Protein AF-A0A6F9DMV5-F1 (afdb_monomer)

Foldseek 3Di:
DDPPDAPQKWKKFWDCVVPVPCPVVLVLVQVVVVVVCVQLVNPDRWDWDQDPPPNRMIMTGWDADDADWDFAEWEFEPVQLNVVLQADFAKLQGTAEDAPPFAFFTKYWYKYDDPPPGGRHHRDDDDDIHTFAIWTARGGSCVRPPVPPPTDGGTGGRTGSIDHHDCVVPVVVTMDTDD

Mean predicted aligned error: 5.1 Å

Organism: NCBI:txid59560

Structure (mmCIF, N/CA/C/O backbone):
data_AF-A0A6F9DMV5-F1
#
_entry.id   AF-A0A6F9DMV5-F1
#
loop_
_atom_site.group_PDB
_atom_site.id
_atom_site.type_symbol
_atom_site.label_atom_id
_atom_site.label_alt_id
_atom_site.label_comp_id
_atom_site.label_asym_id
_atom_site.label_entity_id
_atom_site.label_seq_id
_atom_site.pdbx_PDB_ins_code
_atom_site.Cartn_x
_atom_site.Cartn_y
_atom_site.Cartn_z
_atom_site.occupancy
_atom_site.B_iso_or_equiv
_atom_site.auth_seq_id
_atom_site.auth_comp_id
_atom_site.auth_asym_id
_atom_site.auth_atom_id
_atom_site.pdbx_PDB_model_num
ATOM 1 N N . MET A 1 1 ? -11.391 -17.710 -2.213 1.00 46.12 1 MET A N 1
ATOM 2 C CA . MET A 1 1 ? -10.067 -17.440 -2.813 1.00 46.12 1 MET A CA 1
ATOM 3 C C . MET A 1 1 ? -9.053 -17.330 -1.692 1.00 46.12 1 MET A C 1
ATOM 5 O O . MET A 1 1 ? -9.283 -16.582 -0.753 1.00 46.12 1 MET A O 1
ATOM 9 N N . SER A 1 2 ? -7.994 -18.130 -1.750 1.00 51.59 2 SER A N 1
ATOM 10 C CA . SER A 1 2 ? -6.915 -18.128 -0.762 1.00 51.59 2 SER A CA 1
ATOM 11 C C . SER A 1 2 ? -6.009 -16.916 -1.009 1.00 51.59 2 SER A C 1
ATOM 13 O O . SER A 1 2 ? -5.329 -16.858 -2.025 1.00 51.59 2 SER A O 1
ATOM 15 N N . ILE A 1 3 ? -6.012 -15.944 -0.094 1.00 60.47 3 ILE A N 1
ATOM 16 C CA . ILE A 1 3 ? -5.130 -14.757 -0.112 1.00 60.47 3 ILE A CA 1
ATOM 17 C C . ILE A 1 3 ? -3.726 -15.124 0.439 1.00 60.47 3 ILE A C 1
ATOM 19 O O . ILE A 1 3 ? -2.890 -14.259 0.663 1.00 60.47 3 ILE A O 1
ATOM 23 N N . LEU A 1 4 ? -3.449 -16.414 0.689 1.00 67.75 4 LEU A N 1
ATOM 24 C CA . LEU A 1 4 ? -2.280 -16.859 1.461 1.00 67.75 4 LEU A CA 1
ATOM 25 C C . LEU A 1 4 ? -0.936 -16.542 0.798 1.00 67.75 4 LEU A C 1
ATOM 27 O O . LEU A 1 4 ? 0.062 -16.413 1.506 1.00 67.75 4 LEU A O 1
ATOM 31 N N . LEU A 1 5 ? -0.900 -16.404 -0.528 1.00 80.94 5 LEU A N 1
ATOM 32 C CA . LEU A 1 5 ? 0.310 -16.038 -1.251 1.00 80.94 5 LEU A CA 1
ATOM 33 C C . LEU A 1 5 ? -0.019 -15.026 -2.355 1.00 80.94 5 LEU A C 1
ATOM 35 O O . LEU A 1 5 ? -0.883 -15.310 -3.190 1.00 80.94 5 LEU A O 1
ATOM 39 N N . PRO A 1 6 ? 0.645 -13.861 -2.394 1.00 84.75 6 PRO A N 1
ATOM 40 C CA . PRO A 1 6 ? 0.553 -12.991 -3.553 1.00 84.75 6 PRO A CA 1
ATOM 41 C C . PRO A 1 6 ? 1.313 -13.568 -4.750 1.00 84.75 6 PRO A C 1
ATOM 43 O O . PRO A 1 6 ? 2.108 -14.502 -4.592 1.00 84.75 6 PRO A O 1
ATOM 46 N N . PRO A 1 7 ? 1.127 -12.983 -5.945 1.00 85.81 7 PRO A N 1
ATOM 47 C CA . PRO A 1 7 ? 2.078 -13.163 -7.029 1.00 85.81 7 PRO A CA 1
ATOM 48 C C . PRO A 1 7 ? 3.491 -12.853 -6.525 1.00 85.81 7 PRO A C 1
ATOM 50 O O . PRO A 1 7 ? 3.721 -11.810 -5.919 1.00 85.81 7 PRO A O 1
ATOM 53 N N . LEU A 1 8 ? 4.436 -13.761 -6.772 1.00 89.56 8 LEU A N 1
ATOM 54 C CA . LEU A 1 8 ? 5.842 -13.584 -6.384 1.00 89.56 8 LEU A CA 1
ATOM 55 C C . LEU A 1 8 ? 6.616 -12.691 -7.358 1.00 89.56 8 LEU A C 1
ATOM 57 O O . LEU A 1 8 ? 7.835 -12.571 -7.258 1.00 89.56 8 LEU A O 1
ATOM 61 N N . PHE A 1 9 ? 5.915 -12.107 -8.323 1.00 91.00 9 PHE A N 1
ATOM 62 C CA . PHE A 1 9 ? 6.481 -11.313 -9.388 1.00 91.00 9 PHE A CA 1
ATOM 63 C C . PHE A 1 9 ? 5.560 -10.135 -9.689 1.00 91.00 9 PHE A C 1
ATOM 65 O O . PHE A 1 9 ? 4.348 -10.306 -9.824 1.00 91.00 9 PHE A O 1
ATOM 72 N N . THR A 1 10 ? 6.156 -8.959 -9.839 1.00 91.56 10 THR A N 1
ATOM 73 C CA . THR A 1 10 ? 5.519 -7.777 -10.410 1.00 91.56 10 THR A CA 1
ATOM 74 C C . THR A 1 10 ? 5.850 -7.731 -11.896 1.00 91.56 10 THR A C 1
ATOM 76 O O . THR A 1 10 ? 7.022 -7.690 -12.276 1.00 91.56 10 THR A O 1
ATOM 79 N N . THR A 1 11 ? 4.820 -7.744 -12.736 1.00 92.38 11 THR A N 1
ATOM 80 C CA . THR A 1 11 ? 4.933 -7.673 -14.195 1.00 92.38 11 THR A CA 1
ATOM 81 C C . THR A 1 11 ? 4.700 -6.256 -14.704 1.00 92.38 11 THR A C 1
ATOM 83 O O . THR A 1 11 ? 3.726 -5.589 -14.353 1.00 92.38 11 THR A O 1
ATOM 86 N N . ILE A 1 12 ? 5.607 -5.795 -15.559 1.00 91.62 12 ILE A N 1
ATOM 87 C CA . ILE A 1 12 ? 5.583 -4.463 -16.159 1.00 91.62 12 ILE A CA 1
ATOM 88 C C . ILE A 1 12 ? 5.619 -4.624 -17.669 1.00 91.62 12 ILE A C 1
ATOM 90 O O . ILE A 1 12 ? 6.506 -5.293 -18.195 1.00 91.62 12 ILE A O 1
ATOM 94 N N . ARG A 1 13 ? 4.707 -3.956 -18.370 1.00 91.56 13 ARG A N 1
ATOM 95 C CA . ARG A 1 13 ? 4.780 -3.787 -19.816 1.00 91.56 13 ARG A CA 1
ATOM 96 C C . ARG A 1 13 ? 5.521 -2.505 -20.158 1.00 91.56 13 ARG A C 1
ATOM 98 O O . ARG A 1 13 ? 5.209 -1.434 -19.645 1.00 91.56 13 ARG A O 1
ATOM 105 N N . VAL A 1 14 ? 6.477 -2.621 -21.058 1.00 90.06 14 VAL A N 1
ATOM 106 C CA . VAL A 1 14 ? 7.300 -1.542 -21.581 1.00 90.06 14 VAL A CA 1
ATOM 107 C C . VAL A 1 14 ? 6.660 -0.985 -22.848 1.00 90.06 14 VAL A C 1
ATOM 109 O O . VAL A 1 14 ? 6.249 -1.725 -23.742 1.00 90.06 14 VAL A O 1
ATOM 112 N N . ASN A 1 15 ? 6.584 0.336 -22.947 1.00 88.75 15 ASN A N 1
ATOM 113 C CA . ASN A 1 15 ? 6.112 1.010 -24.143 1.00 88.75 15 ASN A CA 1
ATOM 114 C C . ASN A 1 15 ? 7.191 0.979 -25.240 1.00 88.75 15 ASN A C 1
ATOM 116 O O . ASN A 1 15 ? 8.073 1.839 -25.289 1.00 88.75 15 ASN A O 1
ATOM 120 N N . LYS A 1 16 ? 7.096 -0.005 -26.146 1.00 83.88 16 LYS A N 1
ATOM 121 C CA . LYS A 1 16 ? 8.040 -0.190 -27.265 1.00 83.88 16 LYS A CA 1
ATOM 122 C C . LYS A 1 16 ? 8.152 1.028 -28.196 1.00 83.88 16 LYS A C 1
ATOM 124 O O . LYS A 1 16 ? 9.159 1.155 -28.879 1.00 83.88 16 LYS A O 1
ATOM 129 N N . LEU A 1 17 ? 7.153 1.919 -28.230 1.00 85.62 17 LEU A N 1
ATOM 130 C CA . LEU A 1 17 ? 7.199 3.128 -29.064 1.00 85.62 17 LEU A CA 1
ATOM 131 C C . LEU A 1 17 ? 8.245 4.143 -28.579 1.00 85.62 17 LEU A C 1
ATOM 133 O O . LEU A 1 17 ? 8.714 4.949 -29.375 1.00 85.62 17 LEU A O 1
ATOM 137 N N . ILE A 1 18 ? 8.597 4.112 -27.289 1.00 81.50 18 ILE A N 1
ATOM 138 C CA . ILE A 1 18 ? 9.527 5.071 -26.675 1.00 81.50 18 ILE A CA 1
ATOM 139 C C . ILE A 1 18 ? 10.940 4.490 -26.553 1.00 81.50 18 ILE A C 1
ATOM 141 O O . ILE A 1 18 ? 11.916 5.207 -26.755 1.00 81.50 18 ILE A O 1
ATOM 145 N N . ASP A 1 19 ? 11.067 3.199 -26.237 1.00 74.06 19 ASP A N 1
ATOM 146 C CA . ASP A 1 19 ? 12.361 2.505 -26.164 1.00 74.06 19 ASP A CA 1
ATOM 147 C C . ASP A 1 19 ? 12.244 1.105 -26.795 1.00 74.06 19 ASP A C 1
ATOM 149 O O . ASP A 1 19 ? 11.931 0.130 -26.099 1.00 74.06 19 ASP A O 1
ATOM 153 N N . PRO A 1 20 ? 12.478 0.986 -28.116 1.00 73.12 20 PRO A N 1
ATOM 154 C CA . PRO A 1 20 ? 12.355 -0.280 -28.837 1.00 73.12 20 PRO A CA 1
ATOM 155 C C . PRO A 1 20 ? 13.320 -1.369 -28.342 1.00 73.12 20 PRO A C 1
ATOM 157 O O . PRO A 1 20 ? 12.982 -2.551 -28.377 1.00 73.12 20 PRO A O 1
ATOM 160 N N . GLU A 1 21 ? 14.512 -0.992 -27.858 1.00 71.00 21 GLU A N 1
ATOM 161 C CA . GLU A 1 21 ? 15.551 -1.934 -27.406 1.00 71.00 21 GLU A CA 1
ATOM 162 C C . GLU A 1 21 ? 15.507 -2.242 -25.895 1.00 71.00 21 GLU A C 1
ATOM 164 O O . GLU A 1 21 ? 16.226 -3.130 -25.412 1.00 71.00 21 GLU A O 1
ATOM 169 N N . LYS A 1 22 ? 14.674 -1.515 -25.136 1.00 68.31 22 LYS A N 1
ATOM 170 C CA . LYS A 1 22 ? 14.490 -1.591 -23.670 1.00 68.31 22 LYS A CA 1
ATOM 171 C C . LYS A 1 22 ? 15.733 -1.354 -22.813 1.00 68.31 22 LYS A C 1
ATOM 173 O O . LYS A 1 22 ? 15.698 -1.580 -21.601 1.00 68.31 22 LYS A O 1
ATOM 178 N N . LYS A 1 23 ? 16.865 -0.984 -23.409 1.00 71.56 23 LYS A N 1
ATOM 179 C CA . LYS A 1 23 ? 18.136 -0.869 -22.677 1.00 71.56 23 LYS A CA 1
ATOM 180 C C . LYS A 1 23 ? 18.100 0.289 -21.683 1.00 71.56 23 LYS A C 1
ATOM 182 O O . LYS A 1 23 ? 18.695 0.188 -20.611 1.00 71.56 23 LYS A O 1
ATOM 187 N N . ASN A 1 24 ? 17.392 1.364 -22.020 1.00 81.38 24 ASN A N 1
ATOM 188 C CA . ASN A 1 24 ? 17.314 2.544 -21.171 1.00 81.38 24 ASN A CA 1
ATOM 189 C C . ASN A 1 24 ? 16.277 2.335 -20.066 1.00 81.38 24 ASN A C 1
ATOM 191 O O . ASN A 1 24 ? 16.583 2.563 -18.897 1.00 81.38 24 ASN A O 1
ATOM 195 N N . ILE A 1 25 ? 15.106 1.785 -20.403 1.00 84.38 25 ILE A N 1
ATOM 196 C CA . ILE A 1 25 ? 14.027 1.557 -19.432 1.00 84.38 25 ILE A CA 1
ATOM 197 C C . ILE A 1 25 ? 14.433 0.571 -18.334 1.00 84.38 25 ILE A C 1
ATOM 199 O O . ILE A 1 25 ? 14.173 0.832 -17.164 1.00 84.38 25 ILE A O 1
ATOM 203 N N . GLU A 1 26 ? 15.119 -0.528 -18.655 1.00 85.88 26 GLU A N 1
ATOM 204 C CA . GLU A 1 26 ? 15.573 -1.477 -17.627 1.00 85.88 26 GLU A CA 1
ATOM 205 C C . GLU A 1 26 ? 16.564 -0.850 -16.650 1.00 85.88 26 GLU A C 1
ATOM 207 O O . GLU A 1 26 ? 16.486 -1.094 -15.445 1.00 85.88 26 GLU A O 1
ATOM 212 N N . LYS A 1 27 ? 17.475 -0.014 -17.159 1.00 87.81 27 LYS A N 1
ATOM 213 C CA . LYS A 1 27 ? 18.436 0.714 -16.331 1.00 87.81 27 LYS A CA 1
ATOM 214 C C . LYS A 1 27 ? 17.726 1.728 -15.435 1.00 87.81 27 LYS A C 1
ATOM 216 O O . LYS A 1 27 ? 18.018 1.775 -14.246 1.00 87.81 27 LYS A O 1
ATOM 221 N N . GLU A 1 28 ? 16.774 2.483 -15.981 1.00 89.88 28 GLU A N 1
ATOM 222 C CA . GLU A 1 28 ? 15.968 3.455 -15.233 1.00 89.88 28 GLU A CA 1
ATOM 223 C C . GLU A 1 28 ? 15.127 2.775 -14.139 1.00 89.88 28 GLU A C 1
ATOM 225 O O . GLU A 1 28 ? 15.171 3.201 -12.983 1.00 89.88 28 GLU A O 1
ATOM 230 N N . ILE A 1 29 ? 14.434 1.673 -14.464 1.00 89.94 29 ILE A N 1
ATOM 231 C CA . ILE A 1 29 ? 13.690 0.863 -13.486 1.00 89.94 29 ILE A CA 1
ATOM 232 C C . ILE A 1 29 ? 14.646 0.362 -12.406 1.00 89.94 29 ILE A C 1
ATOM 234 O O . ILE A 1 29 ? 14.367 0.523 -11.222 1.00 89.94 29 ILE A O 1
ATOM 238 N N . LYS A 1 30 ? 15.791 -0.217 -12.785 1.00 90.75 30 LYS A N 1
ATOM 239 C CA . LYS A 1 30 ? 16.753 -0.753 -11.817 1.00 90.75 30 LYS A CA 1
ATOM 240 C C . LYS A 1 30 ? 17.282 0.336 -10.882 1.00 90.75 30 LYS A C 1
ATOM 242 O O . LYS A 1 30 ? 17.329 0.107 -9.677 1.00 90.75 30 LYS A O 1
ATOM 247 N N . SER A 1 31 ? 17.622 1.516 -11.400 1.00 90.88 31 SER A N 1
ATOM 248 C CA . SER A 1 31 ? 18.049 2.660 -10.584 1.00 90.88 31 SER A CA 1
ATOM 249 C C . SER A 1 31 ? 16.956 3.126 -9.620 1.00 90.88 31 SER A C 1
ATOM 251 O O . SER A 1 31 ? 17.245 3.371 -8.450 1.00 90.88 31 SER A O 1
ATOM 253 N N . HIS A 1 32 ? 15.698 3.182 -10.067 1.00 91.44 32 HIS A N 1
ATOM 254 C CA . HIS A 1 32 ? 14.572 3.498 -9.188 1.00 91.44 32 HIS A CA 1
ATOM 255 C C . HIS A 1 32 ? 14.393 2.438 -8.089 1.00 91.44 32 HIS A C 1
ATOM 257 O O . HIS A 1 32 ? 14.282 2.768 -6.909 1.00 91.44 32 HIS A O 1
ATOM 263 N N . LEU A 1 33 ? 14.446 1.153 -8.450 1.00 92.38 33 LEU A N 1
ATOM 264 C CA . LEU A 1 33 ? 14.349 0.057 -7.489 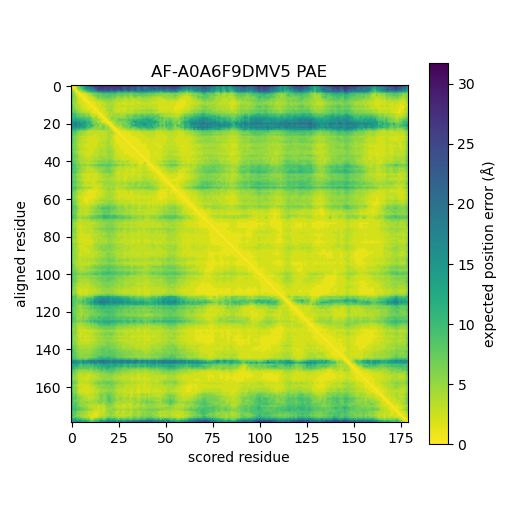1.00 92.38 33 LEU A CA 1
ATOM 265 C C . LEU A 1 33 ? 15.486 0.090 -6.465 1.00 92.38 33 LEU A C 1
ATOM 267 O O . LEU A 1 33 ? 15.234 -0.181 -5.300 1.00 92.38 33 LEU A O 1
ATOM 271 N N . GLN A 1 34 ? 16.712 0.452 -6.853 1.00 93.25 34 GLN A N 1
ATOM 272 C CA . GLN A 1 34 ? 17.833 0.568 -5.911 1.00 93.25 34 GLN A CA 1
ATOM 273 C C . GLN A 1 34 ? 17.551 1.609 -4.824 1.00 93.25 34 GLN A C 1
ATOM 275 O O . GLN A 1 34 ? 17.811 1.358 -3.645 1.00 93.25 34 GLN A O 1
ATOM 280 N N . GLN A 1 35 ? 16.971 2.751 -5.202 1.00 91.38 35 GLN A N 1
ATOM 281 C CA . GLN A 1 35 ? 16.552 3.769 -4.244 1.00 91.38 35 GLN A CA 1
ATOM 282 C C . GLN A 1 35 ? 15.456 3.234 -3.311 1.00 91.38 35 GLN A C 1
ATOM 284 O O . GLN A 1 35 ? 15.608 3.294 -2.091 1.00 91.38 35 GLN A O 1
ATOM 289 N N . VAL A 1 36 ? 14.400 2.644 -3.872 1.00 91.06 36 VAL A N 1
ATOM 290 C CA . VAL A 1 36 ? 13.277 2.090 -3.099 1.00 91.06 36 VAL A CA 1
ATOM 291 C C . VAL A 1 36 ? 13.748 0.986 -2.141 1.00 91.06 36 VAL A C 1
ATOM 293 O O . VAL A 1 36 ? 13.353 0.945 -0.977 1.00 91.06 36 VAL A O 1
ATOM 296 N N . TYR A 1 37 ? 14.630 0.096 -2.592 1.00 93.00 37 TYR A N 1
ATOM 297 C CA . TYR A 1 37 ? 15.160 -0.998 -1.777 1.00 93.00 37 TYR A CA 1
ATOM 298 C C . TYR A 1 37 ? 15.965 -0.454 -0.596 1.00 93.00 37 TYR A C 1
ATOM 300 O O . TYR A 1 37 ? 15.813 -0.944 0.522 1.00 93.00 37 TYR A O 1
ATOM 308 N N . LYS A 1 38 ? 16.756 0.604 -0.811 1.00 91.81 38 LYS A N 1
ATOM 309 C CA . LYS A 1 38 ? 17.487 1.293 0.257 1.00 91.81 38 LYS A CA 1
ATOM 310 C C . LYS A 1 38 ? 16.542 1.947 1.269 1.00 91.81 38 LYS A C 1
ATOM 312 O O . LYS A 1 38 ? 16.751 1.794 2.470 1.00 91.81 38 LYS A O 1
ATOM 317 N N . GLU A 1 39 ? 15.497 2.630 0.804 1.00 90.19 39 GLU A N 1
ATOM 318 C CA . GLU A 1 39 ? 14.479 3.257 1.664 1.00 90.19 39 GLU A CA 1
ATOM 319 C C . GLU A 1 39 ? 13.764 2.220 2.550 1.00 90.19 39 GLU A C 1
ATOM 321 O O . GLU A 1 39 ? 13.572 2.442 3.749 1.00 90.19 39 GLU A O 1
ATOM 326 N N . HIS A 1 40 ? 13.462 1.045 1.991 1.00 89.44 40 HIS A N 1
ATOM 327 C CA . HIS A 1 40 ? 12.844 -0.083 2.697 1.00 89.44 40 HIS A CA 1
ATOM 328 C C . HIS A 1 40 ? 13.842 -1.022 3.403 1.00 89.44 40 HIS A C 1
ATOM 330 O O . HIS A 1 40 ? 13.435 -2.095 3.859 1.00 89.44 40 HIS A O 1
ATOM 336 N N . GLN A 1 41 ? 15.120 -0.630 3.504 1.00 90.69 41 GLN A N 1
ATOM 337 C CA . GLN A 1 41 ? 16.194 -1.375 4.181 1.00 90.69 41 GLN A CA 1
ATOM 338 C C . GLN A 1 41 ? 16.322 -2.830 3.693 1.00 90.69 41 GLN A C 1
ATOM 340 O O . GLN A 1 41 ? 16.488 -3.770 4.468 1.00 90.69 41 GLN A O 1
ATOM 345 N N . LEU A 1 42 ? 16.220 -3.027 2.379 1.00 90.25 42 LEU A N 1
ATOM 346 C CA . LEU A 1 42 ? 16.425 -4.319 1.736 1.00 90.25 42 LEU A CA 1
ATOM 347 C C . LEU A 1 42 ? 17.915 -4.526 1.458 1.00 90.25 42 LEU A C 1
ATOM 349 O O . LEU A 1 42 ? 18.536 -3.757 0.733 1.00 90.25 42 LEU A O 1
ATOM 353 N N . HIS A 1 43 ? 18.480 -5.603 2.003 1.00 87.81 43 HIS A N 1
ATOM 354 C CA . HIS A 1 43 ? 19.889 -5.979 1.825 1.00 87.81 43 HIS A CA 1
ATOM 355 C C . HIS A 1 43 ? 20.116 -6.887 0.603 1.00 87.81 43 HIS A C 1
ATOM 357 O O . HIS A 1 43 ? 20.956 -7.783 0.633 1.00 87.81 43 HIS A O 1
ATOM 363 N N . VAL A 1 44 ? 19.327 -6.699 -0.455 1.00 90.25 44 VAL A N 1
ATOM 364 C CA . VAL A 1 44 ? 19.417 -7.460 -1.708 1.00 90.25 44 VAL A CA 1
ATOM 365 C C . VAL A 1 44 ? 19.445 -6.494 -2.884 1.00 90.25 44 VAL A C 1
ATOM 367 O O . VAL A 1 44 ? 18.779 -5.464 -2.851 1.00 90.25 44 VAL A O 1
ATOM 370 N N . GLU A 1 45 ? 20.197 -6.821 -3.931 1.00 90.06 45 GLU A N 1
ATOM 371 C CA . GLU A 1 45 ? 20.186 -6.025 -5.159 1.00 90.06 45 GLU A CA 1
ATOM 372 C C . GLU A 1 45 ? 18.885 -6.269 -5.943 1.00 90.06 45 GLU A C 1
ATOM 374 O O . GLU A 1 45 ? 18.470 -7.424 -6.105 1.00 90.06 45 GLU A O 1
ATOM 379 N N . PRO A 1 46 ? 18.234 -5.216 -6.467 1.00 91.69 46 PRO A N 1
ATOM 380 C CA . PRO A 1 46 ? 17.057 -5.384 -7.300 1.00 91.69 46 PRO A CA 1
ATOM 381 C C . PRO A 1 46 ? 17.422 -6.038 -8.635 1.00 91.69 46 PRO A C 1
ATOM 383 O O . PRO A 1 46 ? 18.386 -5.664 -9.315 1.00 91.69 46 PRO A O 1
ATOM 386 N N . THR A 1 47 ? 16.602 -7.006 -9.033 1.00 90.69 47 THR A N 1
ATOM 387 C CA . THR A 1 47 ? 16.701 -7.701 -10.317 1.00 90.69 47 THR A CA 1
ATOM 388 C C . THR A 1 47 ? 15.487 -7.382 -11.179 1.00 90.69 47 THR A C 1
ATOM 390 O O . THR A 1 47 ? 14.366 -7.257 -10.688 1.00 90.69 47 THR A O 1
ATOM 393 N N . VAL A 1 48 ? 15.730 -7.224 -12.478 1.00 91.44 48 VAL A N 1
ATOM 394 C CA . VAL A 1 48 ? 14.700 -7.009 -13.497 1.00 91.44 48 VAL A CA 1
ATOM 395 C C . VAL A 1 48 ? 14.995 -7.997 -14.616 1.00 91.44 48 VAL A C 1
ATOM 397 O O . VAL A 1 48 ? 16.081 -7.965 -15.194 1.00 91.44 48 VAL A O 1
ATOM 400 N N . TYR A 1 49 ? 14.057 -8.899 -14.891 1.00 90.50 49 TYR A N 1
ATOM 401 C CA . TYR A 1 49 ? 14.187 -9.910 -15.937 1.00 90.50 49 TYR A CA 1
ATOM 402 C C . TYR A 1 49 ? 13.342 -9.537 -17.147 1.00 90.50 49 TYR A C 1
ATOM 404 O O . TYR A 1 49 ? 12.220 -9.058 -16.998 1.00 90.50 49 TYR A O 1
ATOM 412 N N . ARG A 1 50 ? 13.839 -9.822 -18.351 1.00 89.75 50 ARG A N 1
ATOM 413 C CA . ARG A 1 50 ? 13.004 -9.843 -19.559 1.00 89.75 50 ARG A CA 1
ATOM 414 C C . ARG A 1 50 ? 12.187 -11.123 -19.562 1.00 89.75 50 ARG A C 1
ATOM 416 O O . ARG A 1 50 ? 12.727 -12.198 -19.305 1.00 89.75 50 ARG A O 1
ATOM 423 N N . HIS A 1 51 ? 10.902 -11.022 -19.875 1.00 90.94 51 HIS A N 1
ATOM 424 C CA . HIS A 1 51 ? 10.099 -12.215 -20.089 1.00 90.94 51 HIS A CA 1
ATOM 425 C C . HIS A 1 51 ? 10.566 -12.924 -21.373 1.00 90.94 51 HIS A C 1
ATOM 427 O O . HIS A 1 51 ? 10.743 -12.280 -22.403 1.00 90.94 51 HIS A O 1
ATOM 433 N N . ALA A 1 52 ? 10.760 -14.247 -21.324 1.00 90.06 52 ALA A N 1
ATOM 434 C CA . ALA A 1 52 ? 11.354 -15.005 -22.435 1.00 90.06 52 ALA A CA 1
ATOM 435 C C . ALA A 1 52 ? 10.499 -14.988 -23.717 1.00 90.06 52 ALA A C 1
ATOM 437 O O . ALA A 1 52 ? 11.034 -14.966 -24.817 1.00 90.06 52 ALA A O 1
ATOM 438 N N . ILE A 1 53 ? 9.172 -15.008 -23.553 1.00 92.69 53 ILE A N 1
ATOM 439 C CA . ILE A 1 53 ? 8.198 -15.025 -24.660 1.00 92.69 53 ILE A CA 1
ATOM 440 C C . ILE A 1 53 ? 7.649 -13.621 -24.964 1.00 92.69 53 ILE A C 1
ATOM 442 O O . ILE A 1 53 ? 7.578 -13.209 -26.115 1.00 92.69 53 ILE A O 1
ATOM 446 N N . LEU A 1 54 ? 7.239 -12.878 -23.932 1.00 90.12 54 LEU A N 1
ATOM 447 C CA . LEU A 1 54 ? 6.629 -11.561 -24.075 1.00 90.12 54 LEU A CA 1
ATOM 448 C C . LEU A 1 54 ? 7.698 -10.478 -24.214 1.00 90.12 54 LEU A C 1
ATOM 450 O O . LEU A 1 54 ? 8.248 -9.955 -23.243 1.00 90.12 54 LEU A O 1
ATOM 454 N N . GLU A 1 55 ? 7.973 -10.127 -25.463 1.00 86.00 55 GLU A N 1
ATOM 455 C CA . GLU A 1 55 ? 9.004 -9.169 -25.831 1.00 86.00 55 GLU A CA 1
ATOM 456 C C . GLU A 1 55 ? 8.755 -7.730 -25.378 1.00 86.00 55 GLU A C 1
ATOM 458 O O . GLU A 1 55 ? 9.596 -6.892 -25.655 1.00 86.00 55 GLU A O 1
ATOM 463 N N . ASP A 1 56 ? 7.662 -7.362 -24.727 1.00 88.19 56 ASP A N 1
ATOM 464 C CA . ASP A 1 56 ? 7.463 -6.048 -24.097 1.00 88.19 56 ASP A CA 1
ATOM 465 C C . ASP A 1 56 ? 7.321 -6.147 -22.579 1.00 88.19 56 ASP A C 1
ATOM 467 O O . ASP A 1 56 ? 7.045 -5.142 -21.939 1.00 88.19 56 ASP A O 1
ATOM 471 N N . VAL A 1 57 ? 7.568 -7.311 -21.975 1.00 90.88 57 VAL A N 1
ATOM 472 C CA . VAL A 1 57 ? 7.370 -7.504 -20.534 1.00 90.88 57 VAL A CA 1
ATOM 473 C C . VAL A 1 57 ? 8.694 -7.624 -19.787 1.00 90.88 57 VAL A C 1
ATOM 475 O O . VAL A 1 57 ? 9.611 -8.351 -20.186 1.00 90.88 57 VAL A O 1
ATOM 478 N N . CYS A 1 58 ? 8.763 -6.909 -18.668 1.00 90.69 58 CYS A N 1
ATOM 479 C CA . CYS A 1 58 ? 9.776 -7.032 -17.635 1.00 90.69 58 CYS A CA 1
ATOM 480 C C . CYS A 1 58 ? 9.139 -7.588 -16.355 1.00 90.69 58 CYS A C 1
ATOM 482 O O . CYS A 1 58 ? 7.974 -7.329 -16.052 1.00 90.69 58 CYS A O 1
ATOM 484 N N . VAL A 1 59 ? 9.917 -8.352 -15.597 1.00 92.50 59 VAL A N 1
ATOM 485 C CA . VAL A 1 59 ? 9.469 -9.052 -14.395 1.00 92.50 59 VAL A CA 1
ATOM 486 C C . VAL A 1 59 ? 10.399 -8.714 -13.239 1.00 92.50 59 VAL A C 1
ATOM 488 O O . VAL A 1 59 ? 11.619 -8.826 -13.368 1.00 92.50 59 VAL A O 1
ATOM 491 N N . ILE A 1 60 ? 9.822 -8.323 -12.106 1.00 92.75 60 ILE A N 1
ATOM 492 C CA . ILE A 1 60 ? 10.545 -8.025 -10.867 1.00 92.75 60 ILE A CA 1
ATOM 493 C C . ILE A 1 60 ? 10.105 -9.030 -9.801 1.00 92.75 60 ILE A C 1
ATOM 495 O O . ILE A 1 60 ? 8.918 -9.066 -9.477 1.00 92.75 60 ILE A O 1
ATOM 499 N N . PRO A 1 61 ? 11.004 -9.849 -9.235 1.00 92.31 61 PRO A N 1
ATOM 500 C CA . PRO A 1 61 ? 10.638 -10.769 -8.167 1.00 92.31 61 PRO A CA 1
ATOM 501 C C . PRO A 1 61 ? 10.335 -10.020 -6.865 1.00 92.31 61 PRO A C 1
ATOM 503 O O . PRO A 1 61 ? 11.028 -9.073 -6.488 1.00 92.31 61 PRO A O 1
ATOM 506 N N . SER A 1 62 ? 9.324 -10.486 -6.139 1.00 91.69 62 SER A N 1
ATOM 507 C CA . SER A 1 62 ? 9.030 -10.017 -4.790 1.00 91.69 62 SER A CA 1
ATOM 508 C C . SER A 1 62 ? 10.092 -10.500 -3.804 1.00 91.69 62 SER A C 1
ATOM 510 O O . SER A 1 62 ? 10.552 -11.641 -3.860 1.00 91.69 62 SER A O 1
ATOM 512 N N . VAL A 1 63 ? 10.440 -9.653 -2.839 1.00 92.50 63 VAL A N 1
ATOM 513 C CA . VAL A 1 63 ? 11.404 -9.994 -1.787 1.00 92.50 63 VAL A CA 1
ATOM 514 C C . VAL A 1 63 ? 10.651 -10.470 -0.550 1.00 92.50 63 VAL A C 1
ATOM 516 O O . VAL A 1 63 ? 9.850 -9.735 0.031 1.00 92.50 63 VAL A O 1
ATOM 519 N N . ARG A 1 64 ? 10.903 -11.710 -0.122 1.00 91.81 64 ARG A N 1
ATOM 520 C CA . ARG A 1 64 ? 10.311 -12.255 1.106 1.00 91.81 64 ARG A CA 1
ATOM 521 C C . ARG A 1 64 ? 11.059 -11.744 2.336 1.00 91.81 64 ARG A C 1
ATOM 523 O O . ARG A 1 64 ? 12.286 -11.735 2.358 1.00 91.81 64 ARG A O 1
ATOM 530 N N . ARG A 1 65 ? 10.318 -11.366 3.379 1.00 90.38 65 ARG A N 1
ATOM 531 C CA . ARG A 1 65 ? 10.860 -10.869 4.650 1.00 90.38 65 ARG A CA 1
ATOM 532 C C . ARG A 1 65 ? 10.153 -11.485 5.849 1.00 90.38 65 ARG A C 1
ATOM 534 O O . ARG A 1 65 ? 8.966 -11.802 5.793 1.00 90.38 65 ARG A O 1
ATOM 541 N N . SER A 1 66 ? 10.882 -11.602 6.955 1.00 91.69 66 SER A N 1
ATOM 542 C CA . SER A 1 66 ? 10.297 -11.905 8.262 1.00 91.69 66 SER A CA 1
ATOM 543 C C . SER A 1 66 ? 9.864 -10.596 8.916 1.00 91.69 66 SER A C 1
ATOM 545 O O . SER A 1 66 ? 10.706 -9.810 9.340 1.00 91.69 66 SER A O 1
ATOM 547 N N . VAL A 1 67 ? 8.556 -10.342 8.955 1.00 93.81 67 VAL A N 1
ATOM 548 C CA . VAL A 1 67 ? 7.981 -9.121 9.535 1.00 93.81 67 VAL A CA 1
ATOM 549 C C . VAL A 1 67 ? 7.059 -9.519 10.677 1.00 93.81 67 VAL A C 1
ATOM 551 O O . VAL A 1 67 ? 6.139 -10.316 10.487 1.00 93.81 67 VAL A O 1
ATOM 554 N N . LYS A 1 68 ? 7.301 -8.962 11.865 1.00 96.00 68 LYS A N 1
ATOM 555 C CA . LYS A 1 68 ? 6.415 -9.137 13.019 1.00 96.00 68 LYS A CA 1
ATOM 556 C C . LYS A 1 68 ? 5.414 -7.978 13.074 1.00 96.00 68 LYS A C 1
ATOM 558 O O . LYS A 1 68 ? 5.817 -6.838 12.836 1.00 96.00 68 LYS A O 1
ATOM 563 N N . PRO A 1 69 ? 4.137 -8.236 13.399 1.00 96.94 69 PRO A N 1
ATOM 564 C CA . PRO A 1 69 ? 3.160 -7.173 13.599 1.00 96.94 69 PRO A CA 1
ATOM 565 C C . PRO A 1 69 ? 3.618 -6.194 14.683 1.00 96.94 69 PRO A C 1
ATOM 567 O O . PRO A 1 69 ? 4.008 -6.622 15.769 1.00 96.94 69 PRO A O 1
ATOM 570 N N . ASN A 1 70 ? 3.536 -4.894 14.404 1.00 95.75 70 ASN A N 1
ATOM 571 C CA . ASN A 1 70 ? 3.880 -3.838 15.350 1.00 95.75 70 ASN A CA 1
ATOM 572 C C . ASN A 1 70 ? 2.803 -2.742 15.382 1.00 95.75 70 ASN A C 1
ATOM 574 O O . ASN A 1 70 ? 2.283 -2.339 14.346 1.00 95.75 70 ASN A O 1
ATOM 578 N N . GLY A 1 71 ? 2.493 -2.232 16.574 1.00 95.25 71 GLY A N 1
ATOM 579 C CA . GLY A 1 71 ? 1.561 -1.123 16.759 1.00 95.25 71 GLY A CA 1
ATOM 580 C C . GLY A 1 71 ? 0.082 -1.517 16.806 1.00 95.25 71 GLY A C 1
ATOM 581 O O . GLY A 1 71 ? -0.294 -2.667 17.051 1.00 95.25 71 GLY A O 1
ATOM 582 N N . LYS A 1 72 ? -0.792 -0.521 16.625 1.00 96.62 72 LYS A N 1
ATOM 583 C CA . LYS A 1 72 ? -2.252 -0.691 16.724 1.00 96.62 72 LYS A CA 1
ATOM 584 C C . LYS A 1 72 ? -2.789 -1.492 15.534 1.00 96.62 72 LYS A C 1
ATOM 586 O O . LYS A 1 72 ? -2.340 -1.317 14.411 1.00 96.62 72 LYS A O 1
ATOM 591 N N . VAL A 1 73 ? -3.792 -2.339 15.753 1.00 96.88 73 VAL A N 1
ATOM 592 C CA . VAL A 1 73 ? -4.345 -3.199 14.691 1.00 96.88 73 VAL A CA 1
ATOM 593 C C . VAL A 1 73 ? -5.343 -2.436 13.825 1.00 96.88 73 VAL A C 1
ATOM 595 O O . VAL A 1 73 ? -6.346 -1.960 14.344 1.00 96.88 73 VAL A O 1
ATOM 598 N N . VAL A 1 74 ? -5.133 -2.394 12.512 1.00 97.81 74 VAL A N 1
ATOM 599 C CA . VAL A 1 74 ? -6.095 -1.866 11.529 1.00 97.81 74 VAL A CA 1
ATOM 600 C C . VAL A 1 74 ? -6.508 -2.990 10.588 1.00 97.81 74 VAL A C 1
ATOM 602 O O . VAL A 1 74 ? -5.649 -3.744 10.134 1.00 97.81 74 VAL A O 1
ATOM 605 N N . LEU A 1 75 ? -7.808 -3.121 10.299 1.00 97.19 75 LEU A N 1
ATOM 606 C CA . LEU A 1 75 ? -8.287 -4.080 9.302 1.00 97.19 75 LEU A CA 1
ATOM 607 C C . LEU A 1 75 ? -8.718 -3.393 8.017 1.00 97.19 75 LEU A C 1
ATOM 609 O O . LEU A 1 75 ? -9.412 -2.373 8.051 1.00 97.19 75 LEU A O 1
ATOM 613 N N . VAL A 1 76 ? -8.364 -4.027 6.907 1.00 96.75 76 VAL A N 1
ATOM 614 C CA . VAL A 1 76 ? -8.773 -3.664 5.555 1.00 96.75 76 VAL A CA 1
ATOM 615 C C . VAL A 1 76 ? -9.605 -4.775 4.919 1.00 96.75 76 VAL A C 1
ATOM 617 O O . VAL A 1 76 ? -9.613 -5.921 5.387 1.00 96.75 76 VAL A O 1
ATOM 620 N N . ASP A 1 77 ? -10.322 -4.428 3.855 1.00 93.62 77 ASP A N 1
ATOM 621 C CA . ASP A 1 77 ? -11.022 -5.412 3.034 1.00 93.62 77 ASP A CA 1
ATOM 622 C C . ASP A 1 77 ? -10.055 -6.291 2.216 1.00 93.62 77 ASP A C 1
ATOM 624 O O . ASP A 1 77 ? -8.840 -6.076 2.172 1.00 93.62 77 ASP A O 1
ATOM 628 N N . GLN A 1 78 ? -10.604 -7.327 1.579 1.00 91.25 78 GLN A N 1
ATOM 629 C CA . GLN A 1 78 ? -9.819 -8.299 0.816 1.00 91.25 78 GLN A CA 1
ATOM 630 C C . GLN A 1 78 ? -9.162 -7.700 -0.429 1.00 91.25 78 GLN A C 1
ATOM 632 O O . GLN A 1 78 ? -8.028 -8.058 -0.743 1.00 91.25 78 GLN A O 1
ATOM 637 N N . LEU A 1 79 ? -9.847 -6.792 -1.131 1.00 91.50 79 LEU A N 1
ATOM 638 C CA . LEU A 1 79 ? -9.326 -6.171 -2.350 1.00 91.50 79 LEU A CA 1
ATOM 639 C C . LEU A 1 79 ? -8.136 -5.267 -2.021 1.00 91.50 79 LEU A C 1
ATOM 641 O O . LEU A 1 79 ? -7.089 -5.349 -2.660 1.00 91.50 79 LEU A O 1
ATOM 645 N N . CYS A 1 80 ? -8.268 -4.465 -0.967 1.00 94.12 80 CYS A N 1
ATOM 646 C CA . CYS A 1 80 ? -7.202 -3.643 -0.425 1.00 94.12 80 CYS A CA 1
ATOM 647 C C . CYS A 1 80 ? -6.036 -4.509 0.057 1.00 94.12 80 CYS A C 1
ATOM 649 O O . CYS A 1 80 ? -4.893 -4.240 -0.295 1.00 94.12 80 CYS A O 1
ATOM 651 N N . GLY A 1 81 ? -6.317 -5.607 0.762 1.00 93.19 81 GLY A N 1
ATOM 652 C CA . GLY A 1 81 ? -5.317 -6.606 1.131 1.00 93.19 81 GLY A CA 1
ATOM 653 C C . GLY A 1 81 ? -4.490 -7.121 -0.042 1.00 93.19 81 GLY A C 1
ATOM 654 O O . GLY A 1 81 ? -3.261 -7.130 -0.004 1.00 93.19 81 GLY A O 1
ATOM 655 N N . MET A 1 82 ? -5.173 -7.505 -1.116 1.00 90.94 82 MET A N 1
ATOM 656 C CA . MET A 1 82 ? -4.549 -7.958 -2.355 1.00 90.94 82 MET A CA 1
ATOM 657 C C . MET A 1 82 ? -3.725 -6.869 -3.051 1.00 90.94 82 MET A C 1
ATOM 659 O O . MET A 1 82 ? -2.726 -7.196 -3.693 1.00 90.94 82 MET A O 1
ATOM 663 N N . ALA A 1 83 ? -4.123 -5.602 -2.940 1.00 92.38 83 ALA A N 1
ATOM 664 C CA . ALA A 1 83 ? -3.360 -4.475 -3.466 1.00 92.38 83 ALA A CA 1
ATOM 665 C C . ALA A 1 83 ? -2.097 -4.205 -2.630 1.00 92.38 83 ALA A C 1
ATOM 667 O O . ALA A 1 83 ? -1.024 -4.014 -3.195 1.00 92.38 83 ALA A O 1
ATOM 668 N N . ILE A 1 84 ? -2.192 -4.274 -1.295 1.00 94.06 84 ILE A N 1
ATOM 669 C CA . ILE A 1 84 ? -1.043 -4.125 -0.383 1.00 94.06 84 ILE A CA 1
ATOM 670 C C . ILE A 1 84 ? 0.028 -5.166 -0.696 1.00 94.06 84 ILE A C 1
ATOM 672 O O . ILE A 1 84 ? 1.203 -4.834 -0.826 1.00 94.06 84 ILE A O 1
ATOM 676 N N . LEU A 1 85 ? -0.373 -6.428 -0.871 1.00 90.44 85 LEU A N 1
ATOM 677 C CA . LEU A 1 85 ? 0.568 -7.499 -1.199 1.00 90.44 85 LEU A CA 1
ATOM 678 C C . LEU A 1 85 ? 1.216 -7.341 -2.589 1.00 90.44 85 LEU A C 1
ATOM 680 O O . LEU A 1 85 ? 2.204 -8.010 -2.874 1.00 90.44 85 LEU A O 1
ATOM 684 N N . ARG A 1 86 ? 0.678 -6.456 -3.437 1.00 90.19 86 ARG A N 1
ATOM 685 C CA . ARG A 1 86 ? 1.250 -6.048 -4.730 1.00 90.19 86 ARG A CA 1
ATOM 686 C C . ARG A 1 86 ? 2.016 -4.718 -4.661 1.00 90.19 86 ARG A C 1
ATOM 688 O O . ARG A 1 86 ? 2.439 -4.222 -5.697 1.00 90.19 86 ARG A O 1
ATOM 695 N N . GLY A 1 87 ? 2.216 -4.156 -3.467 1.00 90.56 87 GLY A N 1
ATOM 696 C CA . GLY A 1 87 ? 3.019 -2.949 -3.246 1.00 90.56 87 GLY A CA 1
ATOM 697 C C . GLY A 1 87 ? 2.223 -1.653 -3.068 1.00 90.56 87 GLY A C 1
ATOM 698 O O . GLY A 1 87 ? 2.829 -0.589 -2.994 1.00 90.56 87 GLY A O 1
ATOM 699 N N . ALA A 1 88 ? 0.888 -1.704 -2.990 1.00 92.56 88 ALA A N 1
ATOM 700 C CA . ALA A 1 88 ? 0.072 -0.505 -2.806 1.00 92.56 88 ALA A CA 1
ATOM 701 C C . ALA A 1 88 ? 0.037 -0.007 -1.350 1.00 92.56 88 ALA A C 1
ATOM 703 O O . ALA A 1 88 ? 0.111 -0.782 -0.393 1.00 92.56 88 ALA A O 1
ATOM 704 N N . ASP A 1 89 ? -0.182 1.298 -1.194 1.00 95.00 89 ASP A N 1
ATOM 705 C CA . ASP A 1 89 ? -0.585 1.903 0.075 1.00 95.00 89 ASP A CA 1
ATOM 706 C C . ASP A 1 89 ? -2.080 1.674 0.366 1.00 95.00 89 ASP A C 1
ATOM 708 O O . ASP A 1 89 ? -2.865 1.277 -0.500 1.00 95.00 89 ASP A O 1
ATOM 712 N N . VAL A 1 90 ? -2.502 1.942 1.605 1.00 96.81 90 VAL A N 1
ATOM 713 C CA . VAL A 1 90 ? -3.906 1.786 2.008 1.00 96.81 90 VAL A CA 1
ATOM 714 C C . VAL A 1 90 ? -4.637 3.102 1.843 1.00 96.81 90 VAL A C 1
ATOM 716 O O . VAL A 1 90 ? -4.268 4.104 2.453 1.00 96.81 90 VAL A O 1
ATOM 719 N N . PHE A 1 91 ? -5.733 3.083 1.094 1.00 96.19 91 PHE A N 1
ATOM 720 C CA . PHE A 1 91 ? -6.612 4.233 0.910 1.00 96.19 91 PHE A CA 1
ATOM 721 C C . PHE A 1 91 ? -7.844 4.141 1.808 1.00 96.19 91 PHE A C 1
ATOM 723 O O . PHE A 1 91 ? -8.299 3.052 2.160 1.00 96.19 91 PHE A O 1
ATOM 730 N N . VAL A 1 92 ? -8.410 5.300 2.154 1.00 96.38 92 VAL A N 1
ATOM 731 C CA . VAL A 1 92 ? -9.550 5.422 3.079 1.00 96.38 92 VAL A CA 1
ATOM 732 C C . VAL A 1 92 ? -10.720 4.471 2.768 1.00 96.38 92 VAL A C 1
ATOM 734 O O . VAL A 1 92 ? -11.235 3.866 3.713 1.00 96.38 92 VAL A O 1
ATOM 737 N N . PRO A 1 93 ? -11.142 4.261 1.501 1.00 94.50 93 PRO A N 1
ATOM 738 C CA . PRO A 1 93 ? -12.238 3.344 1.192 1.00 94.50 93 PRO A CA 1
ATOM 739 C C . PRO A 1 93 ? -12.028 1.915 1.701 1.00 94.50 93 PRO A C 1
ATOM 741 O O . PRO A 1 93 ? -12.998 1.324 2.180 1.00 94.50 93 PRO A O 1
ATOM 744 N N . GLY A 1 94 ? -10.786 1.419 1.648 1.00 95.38 94 GLY A N 1
ATOM 745 C CA . GLY A 1 94 ? -10.427 0.040 1.984 1.00 95.38 94 GLY A CA 1
ATOM 746 C C . GLY A 1 94 ? -10.287 -0.240 3.480 1.00 95.38 94 GLY A C 1
ATOM 747 O O . GLY A 1 94 ? -10.150 -1.394 3.879 1.00 95.38 94 GLY A O 1
ATOM 748 N N . VAL A 1 95 ? -10.329 0.790 4.332 1.00 96.56 95 VAL A N 1
ATOM 749 C CA . VAL A 1 95 ? -10.275 0.636 5.791 1.00 96.56 95 VAL A CA 1
ATOM 750 C C . VAL A 1 95 ? -11.640 0.189 6.325 1.00 96.56 95 VAL A C 1
ATOM 752 O O . VAL A 1 95 ? -12.644 0.893 6.181 1.00 96.56 95 VAL A O 1
ATOM 755 N N . LEU A 1 96 ? -11.661 -0.945 7.030 1.00 95.62 96 LEU A N 1
ATOM 756 C CA . LEU A 1 96 ? -12.854 -1.488 7.686 1.00 95.62 96 LEU A CA 1
ATOM 757 C C . LEU A 1 96 ? -12.884 -1.179 9.183 1.00 95.62 96 LEU A C 1
ATOM 759 O O . LEU A 1 96 ? -13.861 -0.627 9.684 1.00 95.62 96 LEU A O 1
ATOM 763 N N . CYS A 1 97 ? -11.816 -1.511 9.907 1.00 95.81 97 CYS A N 1
ATOM 764 C CA . CYS A 1 97 ? -11.773 -1.433 11.368 1.00 95.81 97 CYS A CA 1
ATOM 765 C C . CYS A 1 97 ? -10.527 -0.685 11.825 1.00 95.81 97 CYS A C 1
ATOM 767 O O . CYS A 1 97 ? -9.425 -0.951 11.351 1.00 95.81 97 CYS A O 1
ATOM 769 N N . MET A 1 98 ? -10.697 0.216 12.789 1.00 96.19 98 MET A N 1
ATOM 770 C CA . MET A 1 98 ? -9.612 1.040 13.318 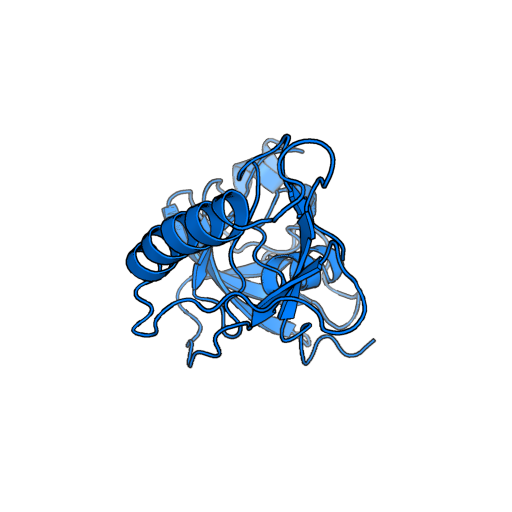1.00 96.19 98 MET A CA 1
ATOM 771 C C . MET A 1 98 ? -9.861 1.312 14.812 1.00 96.19 98 MET A C 1
ATOM 773 O O . MET A 1 98 ? -10.978 1.686 15.164 1.00 96.19 98 MET A O 1
ATOM 777 N N . PRO A 1 99 ? -8.894 1.133 15.721 1.00 96.19 99 PRO A N 1
ATOM 778 C CA . PRO A 1 99 ? -9.147 1.215 17.154 1.00 96.19 99 PRO A CA 1
ATOM 779 C C . PRO A 1 99 ? -9.419 2.645 17.614 1.00 96.19 99 PRO A C 1
ATOM 781 O O . PRO A 1 99 ? -9.037 3.627 16.968 1.00 96.19 99 PRO A O 1
ATOM 784 N N . LYS A 1 100 ? -10.095 2.770 18.761 1.00 94.94 100 LYS A N 1
ATOM 785 C CA . LYS A 1 100 ? 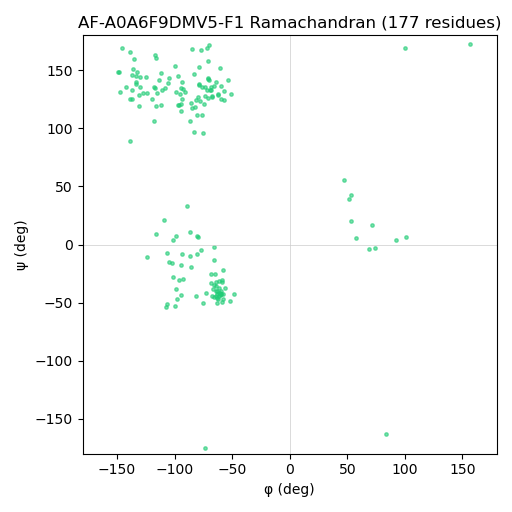-10.375 4.072 19.375 1.00 94.94 100 LYS A CA 1
ATOM 786 C C . LYS A 1 100 ? -9.059 4.795 19.677 1.00 94.94 100 LYS A C 1
ATOM 788 O O . LYS A 1 100 ? -8.122 4.193 20.193 1.00 94.94 100 LYS A O 1
ATOM 793 N N . GLY A 1 101 ? -9.003 6.090 19.371 1.00 93.19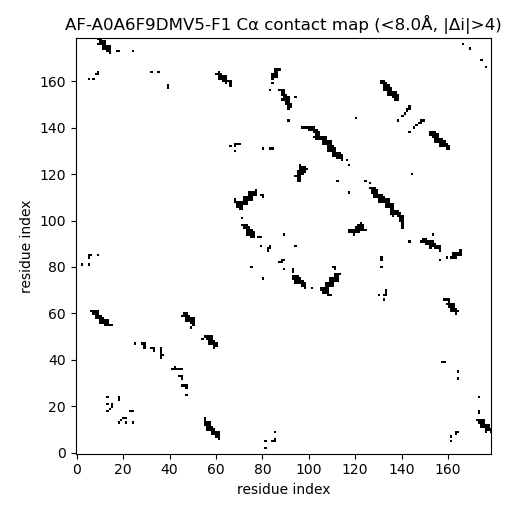 101 GLY A N 1
ATOM 794 C CA . GLY A 1 101 ? -7.835 6.921 19.672 1.00 93.19 101 GLY A CA 1
ATOM 795 C C . GLY A 1 101 ? -6.601 6.634 18.808 1.00 93.19 101 GLY A C 1
ATOM 796 O O . GLY A 1 101 ? -5.500 7.020 19.195 1.00 93.19 101 GLY A O 1
ATOM 797 N N . LEU A 1 102 ? -6.746 5.951 17.668 1.00 96.69 102 LEU A N 1
ATOM 798 C CA . LEU A 1 102 ? -5.697 5.909 16.648 1.00 96.69 102 LEU A CA 1
ATOM 799 C C . LEU A 1 102 ? -5.584 7.275 15.964 1.00 96.69 102 LEU A C 1
ATOM 801 O O . LEU A 1 102 ? -6.584 7.817 15.480 1.00 96.69 102 LEU A O 1
ATOM 805 N N . LYS A 1 103 ? -4.370 7.827 15.961 1.00 96.81 103 LYS A N 1
ATOM 806 C CA . LYS A 1 103 ? -4.044 9.163 15.459 1.00 96.81 103 LYS A CA 1
ATOM 807 C C . LYS A 1 103 ? -3.098 9.077 14.264 1.00 96.81 103 LYS A C 1
ATOM 809 O O . LYS A 1 103 ? -2.400 8.086 14.065 1.00 96.81 103 LYS A O 1
ATOM 814 N N . LYS A 1 104 ? -3.049 10.157 13.483 1.00 96.75 104 LYS A N 1
ATOM 815 C CA . LYS A 1 104 ? -2.030 10.345 12.447 1.00 96.75 104 LYS A CA 1
ATOM 816 C C . LYS A 1 104 ? -0.629 10.189 13.057 1.00 96.75 104 LYS A C 1
ATOM 818 O O . LYS A 1 104 ? -0.383 10.696 14.148 1.00 96.75 104 LYS A O 1
ATOM 823 N N . LYS A 1 105 ? 0.274 9.557 12.309 1.00 97.50 105 LYS A N 1
ATOM 824 C CA . LYS A 1 105 ? 1.642 9.149 12.673 1.00 97.50 105 LYS A CA 1
ATOM 825 C C . LYS A 1 105 ? 1.758 7.938 13.606 1.00 97.50 105 LYS A C 1
ATOM 827 O O . LYS A 1 105 ? 2.883 7.515 13.844 1.00 97.50 105 LYS A O 1
ATOM 832 N N . ASP A 1 106 ? 0.658 7.353 14.082 1.00 97.94 106 ASP A N 1
ATOM 833 C CA . ASP A 1 106 ? 0.736 6.089 14.820 1.00 97.94 106 ASP A CA 1
ATOM 834 C C . ASP A 1 106 ? 1.264 4.969 13.909 1.00 97.94 106 ASP A C 1
ATOM 836 O O . ASP A 1 106 ? 0.860 4.859 12.746 1.00 97.94 106 ASP A O 1
ATOM 840 N N . ASP A 1 107 ? 2.120 4.109 14.458 1.00 97.94 107 ASP A N 1
ATOM 841 C CA . ASP A 1 107 ? 2.486 2.849 13.819 1.00 97.94 107 ASP A CA 1
ATOM 842 C C . ASP A 1 107 ? 1.384 1.806 14.021 1.00 97.94 107 ASP A C 1
ATOM 844 O O . ASP A 1 107 ? 0.772 1.687 15.095 1.00 97.94 107 ASP A O 1
ATOM 848 N N . VAL A 1 108 ? 1.106 1.066 12.951 1.00 98.19 108 VAL A N 1
ATOM 849 C CA . VAL A 1 108 ? -0.018 0.139 12.884 1.00 98.19 108 VAL A CA 1
ATOM 850 C C . VAL 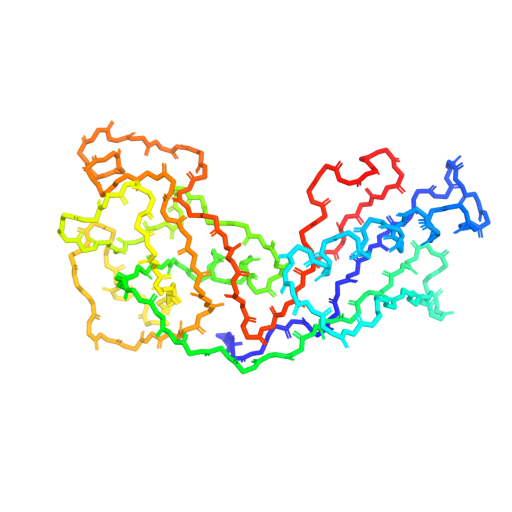A 1 108 ? 0.371 -1.182 12.241 1.00 98.19 108 VAL A C 1
ATOM 852 O O . VAL A 1 108 ? 1.139 -1.222 11.280 1.00 98.19 108 VAL A O 1
ATOM 855 N N . ALA A 1 109 ? -0.252 -2.251 12.725 1.00 98.12 109 ALA A N 1
ATOM 856 C CA . ALA A 1 109 ? -0.227 -3.560 12.104 1.00 98.12 109 ALA A CA 1
ATOM 857 C C . ALA A 1 109 ? -1.494 -3.722 11.261 1.00 98.12 109 ALA A C 1
ATOM 859 O O . ALA A 1 109 ? -2.615 -3.649 11.777 1.00 98.12 109 ALA A O 1
ATOM 860 N N . VAL A 1 110 ? -1.318 -3.943 9.963 1.00 97.88 110 VAL A N 1
ATOM 861 C CA . VAL A 1 110 ? -2.402 -4.045 8.989 1.00 97.88 110 VAL A CA 1
ATOM 862 C C . VAL A 1 110 ? -2.774 -5.503 8.782 1.00 97.88 110 VAL A C 1
ATOM 864 O O . VAL A 1 110 ? -1.925 -6.363 8.530 1.00 97.88 110 VAL A O 1
ATOM 867 N N . TYR A 1 111 ? -4.070 -5.771 8.882 1.00 96.31 111 TYR A N 1
ATOM 868 C CA . TYR A 1 111 ? -4.643 -7.090 8.699 1.00 96.31 111 TYR A CA 1
ATOM 869 C C . TYR A 1 111 ? -5.737 -7.070 7.641 1.00 96.31 111 TYR A C 1
ATOM 871 O O . TYR A 1 111 ? -6.529 -6.137 7.556 1.00 96.31 111 TYR A O 1
ATOM 879 N N . VAL A 1 112 ? -5.828 -8.144 6.873 1.00 94.44 112 VAL A N 1
ATOM 880 C CA . VAL A 1 112 ? -6.914 -8.386 5.931 1.00 94.44 112 VAL A CA 1
ATOM 881 C C . VAL A 1 112 ? -7.966 -9.231 6.604 1.00 94.44 112 VAL A C 1
ATOM 883 O O . VAL A 1 112 ? -7.672 -10.229 7.266 1.00 94.44 112 VAL A O 1
ATOM 886 N N . HIS A 1 113 ? -9.208 -8.828 6.419 1.00 87.12 113 HIS A N 1
ATOM 887 C CA . HIS A 1 113 ? -10.339 -9.591 6.886 1.00 87.12 113 HIS A CA 1
ATOM 888 C C . HIS A 1 113 ? -10.679 -10.760 5.939 1.00 87.12 113 HIS A C 1
ATOM 890 O O . HIS A 1 113 ? -10.890 -10.556 4.745 1.00 87.12 113 HIS A O 1
ATOM 896 N N . VAL A 1 114 ? -10.781 -11.986 6.468 1.00 82.62 114 VAL A N 1
ATOM 897 C CA . VAL A 1 114 ? -10.966 -13.199 5.642 1.00 82.62 114 VAL A CA 1
ATOM 898 C C . VAL A 1 114 ? -12.438 -13.637 5.520 1.00 82.62 114 VAL A C 1
ATOM 900 O O . VAL A 1 114 ? -12.831 -14.157 4.483 1.00 82.62 114 VAL A O 1
ATOM 903 N N . SER A 1 115 ? -13.286 -13.387 6.523 1.00 79.06 115 SER A N 1
ATOM 904 C CA . SER A 1 115 ? -14.594 -14.068 6.662 1.00 79.06 115 SER A CA 1
ATOM 905 C C . SER A 1 115 ? -15.856 -13.292 6.227 1.00 79.06 115 SER A C 1
ATOM 907 O O . SER A 1 115 ? -16.963 -13.777 6.435 1.00 79.06 115 SER A O 1
ATOM 909 N N . GLY A 1 116 ? -15.739 -12.087 5.669 1.00 75.06 116 GLY A N 1
ATOM 910 C CA . GLY A 1 116 ? -16.861 -11.182 5.329 1.00 75.06 116 GLY A CA 1
ATOM 911 C C . GLY A 1 116 ? -17.655 -10.544 6.497 1.00 75.06 116 GLY A C 1
ATOM 912 O O . GLY A 1 116 ? -18.539 -9.730 6.258 1.00 75.06 116 GLY A O 1
ATOM 913 N N . LYS A 1 117 ? -17.362 -10.881 7.760 1.00 86.06 117 LYS A N 1
ATOM 914 C CA . LYS A 1 117 ? -18.062 -10.427 8.980 1.00 86.06 117 LYS A CA 1
ATOM 915 C C . LYS A 1 117 ? -17.578 -9.100 9.594 1.00 86.06 117 LYS A C 1
ATOM 917 O O . LYS A 1 117 ? -18.194 -8.619 10.543 1.00 86.06 117 LYS A O 1
ATOM 922 N N . CYS A 1 118 ? -16.463 -8.525 9.144 1.00 89.56 118 CYS A N 1
ATOM 923 C CA . CYS A 1 118 ? -15.956 -7.265 9.696 1.00 89.56 118 CYS A CA 1
ATOM 924 C C . CYS A 1 118 ? -16.708 -6.081 9.080 1.00 89.56 118 CYS A C 1
ATOM 926 O O . CYS A 1 118 ? -16.550 -5.787 7.896 1.00 89.56 118 CYS A O 1
ATOM 928 N N . LEU A 1 119 ? -17.520 -5.395 9.887 1.00 91.06 119 LEU A N 1
ATOM 929 C CA . LEU A 1 119 ? -18.279 -4.232 9.435 1.00 91.06 119 LEU A CA 1
ATOM 930 C C . LEU A 1 119 ? -17.425 -2.962 9.470 1.00 91.06 119 LEU A C 1
ATOM 932 O O . LEU A 1 119 ? -16.589 -2.759 10.358 1.00 91.06 119 LEU A O 1
ATOM 936 N N . LYS A 1 120 ? -17.690 -2.069 8.515 1.00 92.38 120 LYS A N 1
ATOM 937 C CA . LYS A 1 120 ? -17.025 -0.771 8.427 1.00 92.38 120 LYS A CA 1
ATOM 938 C C . LYS A 1 120 ? -17.331 0.072 9.667 1.00 92.38 120 LYS A C 1
ATOM 940 O O . LYS A 1 120 ? -18.483 0.243 10.049 1.00 92.38 120 LYS A O 1
ATOM 945 N N . GLY A 1 121 ? -16.288 0.608 10.293 1.00 92.19 121 GLY A N 1
ATOM 946 C CA . GLY A 1 121 ? -16.388 1.413 11.507 1.00 92.19 121 GLY A CA 1
ATOM 947 C C . GLY A 1 121 ? -16.256 0.626 12.807 1.00 92.19 121 GLY A C 1
ATOM 948 O O . GLY A 1 121 ? -16.331 1.236 13.872 1.00 92.19 121 GLY A O 1
ATOM 949 N N . MET A 1 122 ? -15.987 -0.681 12.783 1.00 94.62 122 MET A N 1
ATOM 950 C CA . MET A 1 122 ? -15.691 -1.423 14.013 1.00 94.62 122 MET A CA 1
ATOM 951 C C . MET A 1 122 ? -14.447 -0.875 14.740 1.00 94.62 122 MET A C 1
ATOM 953 O O . MET A 1 122 ? -13.554 -0.270 14.135 1.00 94.62 122 MET A O 1
ATOM 957 N N . LEU A 1 123 ? -14.419 -1.053 16.065 1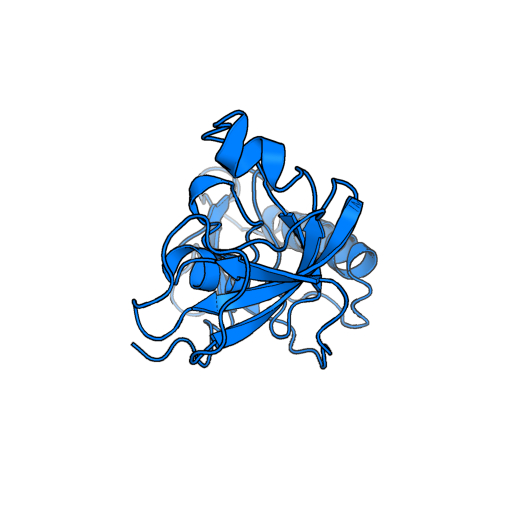.00 94.56 123 LEU A N 1
ATOM 958 C CA . LEU A 1 123 ? -13.299 -0.663 16.936 1.00 94.56 123 LEU A CA 1
ATOM 959 C C . LEU A 1 123 ? -12.300 -1.802 17.158 1.00 94.56 123 LEU A C 1
ATOM 961 O O . LEU A 1 123 ? -11.119 -1.556 17.390 1.00 94.56 123 LEU A O 1
ATOM 965 N N . LYS A 1 124 ? -12.786 -3.042 17.117 1.00 93.06 124 LYS A N 1
ATOM 966 C CA . LYS A 1 124 ? -12.015 -4.267 17.306 1.00 93.06 124 LYS A CA 1
ATOM 967 C C . LYS A 1 124 ? -12.659 -5.368 16.470 1.00 93.06 124 LYS A C 1
ATOM 969 O O . LYS A 1 124 ? -13.875 -5.380 16.300 1.00 93.06 124 LYS A O 1
ATOM 974 N N . PHE A 1 125 ? -11.840 -6.293 15.984 1.00 93.19 125 PHE A N 1
ATOM 975 C CA . PHE A 1 125 ? -12.292 -7.509 15.320 1.00 93.19 125 PHE A CA 1
ATOM 976 C C . PHE A 1 125 ? -11.468 -8.707 15.809 1.00 93.19 125 PHE A C 1
ATOM 978 O O . PHE A 1 125 ? -10.230 -8.687 15.762 1.00 93.19 125 PHE A O 1
ATOM 985 N N . GLU A 1 126 ? -12.167 -9.731 16.295 1.00 89.56 126 GLU A N 1
ATOM 986 C CA . GLU A 1 126 ? -11.582 -10.948 16.883 1.00 89.56 126 GLU A CA 1
ATOM 987 C C . GLU A 1 126 ? -11.693 -12.177 15.978 1.00 89.56 126 GLU A C 1
ATOM 989 O O . GLU A 1 126 ? -11.106 -13.208 16.282 1.00 89.56 126 GLU A O 1
ATOM 994 N N . GLY A 1 127 ? -12.405 -12.074 14.854 1.00 90.56 127 GLY A N 1
ATOM 995 C CA . GLY A 1 127 ? -12.490 -13.169 13.896 1.00 90.56 127 GLY A CA 1
ATOM 996 C C . GLY A 1 127 ? -11.203 -13.368 13.091 1.00 90.56 127 GLY A C 1
ATOM 997 O O . GLY A 1 127 ? -10.197 -12.674 13.267 1.00 90.56 127 GLY A O 1
ATOM 998 N N . GLU A 1 128 ? -11.281 -14.296 12.140 1.00 90.75 128 GLU A N 1
ATOM 999 C CA . GLU A 1 128 ? -10.171 -14.655 11.261 1.00 90.75 128 GLU A CA 1
ATOM 1000 C C . GLU A 1 128 ? -9.670 -13.463 10.432 1.00 90.75 128 GLU A C 1
ATOM 1002 O O . GLU A 1 128 ? -10.428 -12.780 9.725 1.00 90.75 128 GLU A O 1
ATOM 1007 N N . LYS A 1 129 ? -8.365 -13.217 10.544 1.00 92.69 129 LYS A N 1
ATOM 1008 C CA . LYS A 1 129 ? -7.657 -12.111 9.909 1.00 92.69 129 LYS A CA 1
ATOM 1009 C C . LYS A 1 129 ? -6.226 -12.519 9.580 1.00 92.69 129 LYS A C 1
ATOM 1011 O O . LYS A 1 129 ? -5.613 -13.284 10.318 1.00 92.69 129 LYS A O 1
ATOM 1016 N N . MET A 1 130 ? -5.688 -11.963 8.504 1.00 92.88 130 MET A N 1
ATOM 1017 C CA . MET A 1 130 ? -4.342 -12.254 8.010 1.00 92.88 130 MET A CA 1
ATOM 1018 C C . MET A 1 130 ? -3.472 -11.007 8.094 1.00 92.88 130 MET A C 1
ATOM 1020 O O . MET A 1 130 ? -3.883 -9.952 7.629 1.00 92.88 130 MET A O 1
ATOM 1024 N N . PHE A 1 131 ? -2.279 -11.111 8.672 1.00 94.75 131 PHE A N 1
ATOM 1025 C CA . PHE A 1 131 ? -1.332 -9.998 8.701 1.00 94.75 131 PHE A CA 1
ATOM 1026 C C . PHE A 1 131 ? -0.738 -9.753 7.309 1.00 94.75 131 PHE A C 1
ATOM 1028 O O . PHE A 1 131 ? -0.287 -10.699 6.665 1.00 94.75 131 PHE A O 1
ATOM 1035 N N . VAL A 1 132 ? -0.706 -8.495 6.865 1.00 95.25 132 VAL A N 1
ATOM 1036 C CA . VAL A 1 132 ? -0.160 -8.117 5.545 1.00 95.25 132 VAL A CA 1
ATOM 1037 C C . VAL A 1 132 ? 0.952 -7.077 5.602 1.00 95.25 132 VAL A C 1
ATOM 1039 O O . VAL A 1 132 ? 1.645 -6.881 4.606 1.00 95.25 132 VAL A O 1
ATOM 1042 N N . GLY A 1 133 ? 1.184 -6.450 6.755 1.00 96.00 133 GLY A N 1
ATOM 1043 C CA . GLY A 1 133 ? 2.326 -5.561 6.935 1.00 96.00 133 GLY A CA 1
ATOM 1044 C C . GLY A 1 133 ? 2.162 -4.532 8.044 1.00 96.00 133 GLY A C 1
ATOM 1045 O O . GLY A 1 133 ? 1.085 -4.373 8.617 1.00 96.00 133 GLY A O 1
ATOM 1046 N N . ASN A 1 134 ? 3.246 -3.817 8.324 1.00 97.69 134 ASN A N 1
ATOM 1047 C CA . ASN A 1 134 ? 3.274 -2.657 9.202 1.00 97.69 134 ASN A CA 1
ATOM 1048 C C . ASN A 1 134 ? 3.192 -1.372 8.372 1.00 97.69 134 ASN A C 1
ATOM 1050 O O . ASN A 1 134 ? 3.743 -1.284 7.269 1.00 97.69 134 ASN A O 1
ATOM 1054 N N . ALA A 1 135 ? 2.523 -0.362 8.912 1.00 97.88 135 ALA A N 1
ATOM 1055 C CA . ALA A 1 135 ? 2.293 0.910 8.243 1.00 97.88 135 ALA A CA 1
ATOM 1056 C C . ALA A 1 135 ? 2.307 2.073 9.239 1.00 97.88 135 ALA A C 1
ATOM 1058 O O . ALA A 1 135 ? 2.249 1.875 10.451 1.00 97.88 135 ALA A O 1
ATOM 1059 N N . THR A 1 136 ? 2.324 3.297 8.718 1.00 98.06 136 THR A N 1
ATOM 1060 C CA . THR A 1 136 ? 2.062 4.508 9.502 1.00 98.06 136 THR A CA 1
ATOM 1061 C C . THR A 1 136 ? 0.741 5.125 9.092 1.00 98.06 136 THR A C 1
ATOM 1063 O O . THR A 1 136 ? 0.468 5.315 7.905 1.00 98.06 136 THR A O 1
ATOM 1066 N N . ALA A 1 137 ? -0.071 5.479 10.082 1.00 98.06 137 ALA A N 1
ATOM 1067 C CA . ALA A 1 137 ? -1.336 6.155 9.863 1.00 98.06 137 ALA A CA 1
ATOM 1068 C C . ALA A 1 137 ? -1.125 7.576 9.315 1.00 98.06 137 ALA A C 1
ATOM 1070 O O . ALA A 1 137 ? -0.423 8.396 9.907 1.00 98.06 137 ALA A O 1
ATOM 1071 N N . LEU A 1 138 ? -1.765 7.898 8.195 1.00 97.75 138 LEU A N 1
ATOM 1072 C CA . LEU A 1 138 ? -1.764 9.234 7.587 1.00 97.75 138 LEU A CA 1
ATOM 1073 C C . LEU A 1 138 ? -2.973 10.072 8.015 1.00 97.75 138 LEU A C 1
ATOM 1075 O O . LEU A 1 138 ? -2.938 11.301 7.920 1.00 97.75 138 LEU A O 1
ATOM 1079 N N . VAL A 1 139 ? -4.002 9.408 8.535 1.00 96.38 139 VAL A N 1
ATOM 1080 C CA . VAL A 1 139 ? -5.240 9.987 9.063 1.00 96.38 139 VAL A CA 1
ATOM 1081 C C . VAL A 1 139 ? -5.590 9.323 10.395 1.00 96.38 139 VAL A C 1
ATOM 1083 O O . VAL A 1 139 ? -5.107 8.234 10.708 1.00 96.38 139 VAL A O 1
ATOM 1086 N N . SER A 1 140 ? -6.417 9.981 11.199 1.00 96.38 140 SER A N 1
ATOM 1087 C CA . SER A 1 140 ? -6.974 9.403 12.421 1.00 96.38 140 SER A CA 1
ATOM 1088 C C . SER A 1 140 ? -8.236 8.581 12.138 1.00 96.38 140 SER A C 1
ATOM 1090 O O . SER A 1 140 ? -8.848 8.669 11.071 1.00 96.38 140 SER A O 1
ATOM 1092 N N . ARG A 1 141 ? -8.684 7.813 13.136 1.00 95.31 141 ARG A N 1
ATOM 1093 C CA . ARG A 1 141 ? -9.990 7.136 13.075 1.00 95.31 141 ARG A CA 1
ATOM 1094 C C . ARG A 1 141 ? -11.137 8.129 12.879 1.00 95.31 141 ARG A C 1
ATOM 1096 O O . ARG A 1 141 ? -12.071 7.855 12.125 1.00 95.31 141 ARG A O 1
ATOM 1103 N N . ASP A 1 142 ? -11.086 9.243 13.599 1.00 94.38 142 ASP A N 1
ATOM 1104 C CA . ASP A 1 142 ? -12.156 10.236 13.586 1.00 94.38 142 ASP A CA 1
ATOM 1105 C C . ASP A 1 142 ? -12.275 10.890 12.203 1.00 94.38 142 ASP A C 1
ATOM 1107 O O . ASP A 1 142 ? -13.390 11.090 11.728 1.00 94.38 142 ASP A O 1
ATOM 1111 N N . ASP A 1 143 ? -11.159 11.080 11.496 1.00 93.19 143 ASP A N 1
ATOM 1112 C CA . ASP A 1 143 ? -11.157 11.588 10.119 1.00 93.19 143 ASP A CA 1
ATOM 1113 C C . ASP A 1 143 ? -11.948 10.682 9.160 1.00 93.19 143 ASP A C 1
ATOM 1115 O O . ASP A 1 143 ? -12.742 11.161 8.346 1.00 93.19 143 ASP A O 1
ATOM 1119 N N . ILE A 1 144 ? -11.777 9.362 9.286 1.00 92.50 144 ILE A N 1
ATOM 1120 C CA . ILE A 1 144 ? -12.449 8.376 8.429 1.00 92.50 144 ILE A CA 1
ATOM 1121 C C . ILE A 1 144 ? -13.926 8.220 8.813 1.00 92.50 144 ILE A C 1
ATOM 1123 O O . ILE A 1 144 ? -14.802 8.264 7.950 1.00 92.50 144 ILE A O 1
ATOM 1127 N N . PHE A 1 145 ? -14.221 8.006 10.100 1.00 91.38 145 PHE A N 1
ATOM 1128 C CA . PHE A 1 145 ? -15.546 7.538 10.530 1.00 91.38 145 PHE A CA 1
ATOM 1129 C C . PHE A 1 145 ? -16.456 8.626 11.116 1.00 91.38 145 PHE A C 1
ATOM 1131 O O . PHE A 1 145 ? -17.660 8.395 11.204 1.00 91.38 145 PHE A O 1
ATOM 1138 N N . LYS A 1 146 ? -15.926 9.796 11.503 1.00 88.38 146 LYS A N 1
ATOM 1139 C CA . LYS A 1 146 ? -16.732 10.943 11.967 1.00 88.38 146 LYS A CA 1
ATOM 1140 C C . LYS A 1 146 ? -16.765 12.064 10.935 1.00 88.38 146 LYS A C 1
ATOM 1142 O O . LYS A 1 146 ? -17.846 12.463 10.518 1.00 88.38 146 LYS A O 1
ATOM 1147 N N . SER A 1 147 ? -15.595 12.521 10.489 1.00 82.94 147 SER A N 1
ATOM 1148 C CA . SER A 1 147 ? -15.455 13.617 9.517 1.00 82.94 147 SER A CA 1
ATOM 1149 C C . SER A 1 147 ? -15.753 13.186 8.075 1.00 82.94 147 SER A C 1
ATOM 1151 O O . SER A 1 147 ? -15.786 14.023 7.178 1.00 82.94 147 SER A O 1
ATOM 1153 N N . LYS A 1 148 ? -15.993 11.884 7.853 1.00 77.62 148 LYS A N 1
ATOM 1154 C CA . LYS A 1 148 ? -16.365 11.268 6.570 1.00 77.62 148 LYS A CA 1
ATOM 1155 C C . LYS A 1 148 ? -15.428 11.644 5.418 1.00 77.62 148 LYS A C 1
ATOM 1157 O O . LYS A 1 148 ? -15.894 11.815 4.292 1.00 77.62 148 LYS A O 1
ATOM 1162 N N . ILE A 1 149 ? -14.115 11.728 5.653 1.00 86.88 149 ILE A N 1
ATOM 1163 C CA . ILE A 1 149 ? -13.166 11.737 4.533 1.00 86.88 149 ILE A CA 1
ATOM 1164 C C . ILE A 1 149 ? -13.408 10.457 3.724 1.00 86.88 149 ILE A C 1
ATOM 1166 O O . ILE A 1 149 ? -13.409 9.362 4.279 1.00 86.88 149 ILE A O 1
ATOM 1170 N N . GLN A 1 150 ? -13.668 10.590 2.422 1.00 84.69 150 GLN A N 1
ATOM 1171 C CA . GLN A 1 150 ? -14.029 9.447 1.569 1.00 84.69 150 GLN A CA 1
ATOM 1172 C C . GLN A 1 150 ? -12.891 8.991 0.652 1.00 84.69 150 GLN A C 1
ATOM 1174 O O . GLN A 1 150 ? -12.966 7.908 0.078 1.00 84.69 150 GLN A O 1
ATOM 1179 N N . LYS A 1 151 ? -11.849 9.810 0.484 1.00 91.25 151 LYS A N 1
ATOM 1180 C CA . LYS A 1 151 ? -10.753 9.589 -0.468 1.00 91.25 151 LYS A CA 1
ATOM 1181 C C . LYS A 1 151 ? -9.409 9.951 0.162 1.00 91.25 151 LYS A C 1
ATOM 1183 O O . LYS A 1 151 ? -9.361 10.624 1.186 1.00 91.25 151 LYS A O 1
ATOM 1188 N N . GLY A 1 152 ? -8.329 9.528 -0.487 1.00 93.31 152 GLY A N 1
ATOM 1189 C CA . GLY A 1 152 ? -6.958 9.787 -0.051 1.00 93.31 152 GLY A CA 1
ATOM 1190 C C . GLY A 1 152 ? -6.322 8.604 0.673 1.00 93.31 152 GLY A C 1
ATOM 1191 O O . GLY A 1 152 ? -6.978 7.604 0.983 1.00 93.31 152 GLY A O 1
ATOM 1192 N N . ALA A 1 153 ? -5.013 8.710 0.891 1.00 95.06 153 ALA A N 1
ATOM 1193 C CA . ALA A 1 153 ? -4.227 7.683 1.556 1.00 95.06 153 ALA A CA 1
ATOM 1194 C C . ALA A 1 153 ? -4.523 7.682 3.063 1.00 95.06 153 ALA A C 1
ATOM 1196 O O . ALA A 1 153 ? -4.457 8.714 3.729 1.00 95.06 153 ALA A O 1
ATOM 1197 N N . ALA A 1 154 ? -4.858 6.511 3.595 1.00 97.31 154 ALA A N 1
ATOM 1198 C CA . ALA A 1 154 ? -5.120 6.293 5.008 1.00 97.31 154 ALA A CA 1
ATOM 1199 C C . ALA A 1 154 ? -3.876 5.805 5.749 1.00 97.31 154 ALA A C 1
ATOM 1201 O O . ALA A 1 154 ? -3.601 6.294 6.843 1.00 97.31 154 ALA A O 1
ATOM 1202 N N . LEU A 1 155 ? -3.124 4.867 5.165 1.00 97.69 155 LEU A N 1
ATOM 1203 C CA . LEU A 1 155 ? -1.899 4.316 5.746 1.00 97.69 155 LEU A CA 1
ATOM 1204 C C . LEU A 1 155 ? -0.792 4.269 4.689 1.00 97.69 155 LEU A C 1
ATOM 1206 O O . LEU A 1 155 ? -1.043 3.858 3.557 1.00 97.69 155 LEU A O 1
ATOM 1210 N N . LYS A 1 156 ? 0.428 4.632 5.090 1.00 96.56 156 LYS A N 1
ATOM 1211 C CA . LYS A 1 156 ? 1.649 4.439 4.301 1.00 96.56 156 LYS A CA 1
ATOM 1212 C C . LYS A 1 156 ? 2.308 3.127 4.714 1.00 96.56 156 LYS A C 1
ATOM 1214 O O . LYS A 1 156 ? 2.731 3.012 5.868 1.00 96.56 156 LYS A O 1
ATOM 1219 N N . MET A 1 157 ? 2.384 2.151 3.814 1.00 95.75 157 MET A N 1
ATOM 1220 C CA . MET A 1 157 ? 2.993 0.853 4.107 1.00 95.75 157 MET A CA 1
ATO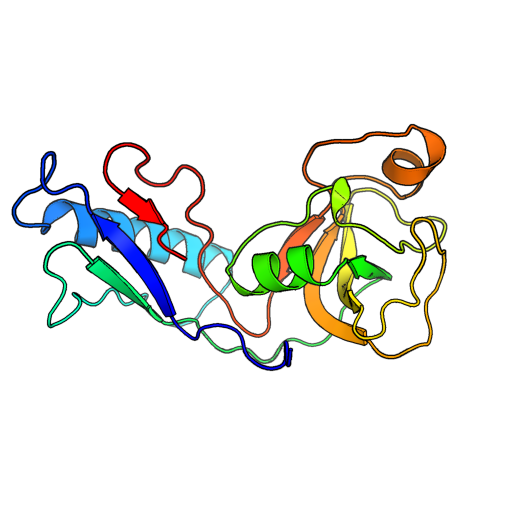M 1221 C C . MET A 1 157 ? 4.508 1.009 4.290 1.00 95.75 157 MET A C 1
ATOM 1223 O O . MET A 1 157 ? 5.179 1.663 3.494 1.00 95.75 157 MET A O 1
ATOM 1227 N N . LYS A 1 158 ? 5.049 0.412 5.356 1.00 94.19 158 LYS A N 1
ATOM 1228 C CA . LYS A 1 158 ? 6.484 0.439 5.688 1.00 94.19 158 LYS A CA 1
ATOM 1229 C C . LYS A 1 158 ? 7.137 -0.911 5.417 1.00 94.19 158 LYS A C 1
ATOM 1231 O O . LYS A 1 158 ? 8.155 -1.007 4.730 1.00 94.19 158 LYS A O 1
ATOM 1236 N N . GLU A 1 159 ? 6.523 -1.964 5.945 1.00 94.06 159 GLU A N 1
ATOM 1237 C CA . GLU A 1 159 ? 7.065 -3.318 5.927 1.00 94.06 159 GLU A CA 1
ATOM 1238 C C . GLU A 1 159 ? 5.970 -4.310 5.572 1.00 94.06 159 GLU A C 1
ATOM 1240 O O . GLU A 1 159 ? 4.891 -4.295 6.153 1.00 94.06 159 GLU A O 1
ATOM 1245 N N . THR A 1 160 ? 6.263 -5.214 4.651 1.00 93.94 160 THR A N 1
ATOM 1246 C CA . THR A 1 160 ? 5.358 -6.277 4.213 1.00 93.94 160 THR A CA 1
ATOM 1247 C C . THR A 1 160 ? 6.119 -7.605 4.176 1.00 93.94 160 THR A C 1
ATOM 1249 O O . THR A 1 160 ? 7.309 -7.605 3.825 1.00 93.94 160 THR A O 1
ATOM 1252 N N . PRO A 1 161 ? 5.469 -8.740 4.510 1.00 92.75 161 PRO A N 1
ATOM 1253 C CA . PRO A 1 161 ? 6.084 -10.067 4.398 1.00 92.75 161 PRO A CA 1
ATOM 1254 C C . PRO A 1 161 ? 6.535 -10.405 2.970 1.00 92.75 161 PRO A C 1
ATOM 1256 O O . PRO A 1 161 ? 7.540 -11.086 2.780 1.00 92.75 161 PRO A O 1
ATOM 1259 N N . PHE A 1 162 ? 5.806 -9.894 1.976 1.00 92.12 162 PHE A N 1
ATOM 1260 C CA . PHE A 1 162 ? 6.164 -9.934 0.563 1.00 92.12 162 PHE A CA 1
ATOM 1261 C C . PHE A 1 162 ? 6.316 -8.498 0.081 1.00 92.12 162 PHE A C 1
ATOM 1263 O O . PHE A 1 162 ? 5.339 -7.755 -0.023 1.00 92.12 162 PHE A O 1
ATOM 1270 N N . PHE A 1 163 ? 7.556 -8.077 -0.130 1.00 92.62 163 PHE A N 1
ATOM 1271 C CA . PHE A 1 163 ? 7.844 -6.765 -0.673 1.00 92.62 163 PHE A CA 1
ATOM 1272 C C . PHE A 1 163 ? 7.725 -6.804 -2.194 1.00 92.62 163 PHE A C 1
ATOM 1274 O O . PHE A 1 163 ? 8.479 -7.513 -2.860 1.00 92.62 163 PHE A O 1
ATOM 1281 N N . ALA A 1 164 ? 6.793 -6.018 -2.717 1.00 91.44 164 ALA A N 1
ATOM 1282 C CA . ALA A 1 164 ? 6.690 -5.670 -4.123 1.00 91.44 164 ALA A CA 1
ATOM 1283 C C . ALA A 1 164 ? 6.867 -4.146 -4.234 1.00 91.44 164 ALA A C 1
ATOM 1285 O O . ALA A 1 164 ? 6.306 -3.421 -3.405 1.00 91.44 164 ALA A O 1
ATOM 1286 N N . PRO A 1 165 ? 7.660 -3.648 -5.196 1.00 87.69 165 PRO A N 1
ATOM 1287 C CA . PRO A 1 165 ? 7.882 -2.216 -5.339 1.00 87.69 165 PRO A CA 1
ATOM 1288 C C . PRO A 1 165 ? 6.586 -1.511 -5.748 1.00 87.69 165 PRO A C 1
ATOM 1290 O O . PRO A 1 165 ? 5.874 -1.975 -6.640 1.00 87.69 165 PRO A O 1
ATOM 1293 N N . CYS A 1 166 ? 6.302 -0.366 -5.126 1.00 85.44 166 CYS A N 1
ATOM 1294 C CA . CYS A 1 166 ? 5.277 0.541 -5.626 1.00 85.44 166 CYS A CA 1
ATOM 1295 C C . CYS A 1 166 ? 5.827 1.24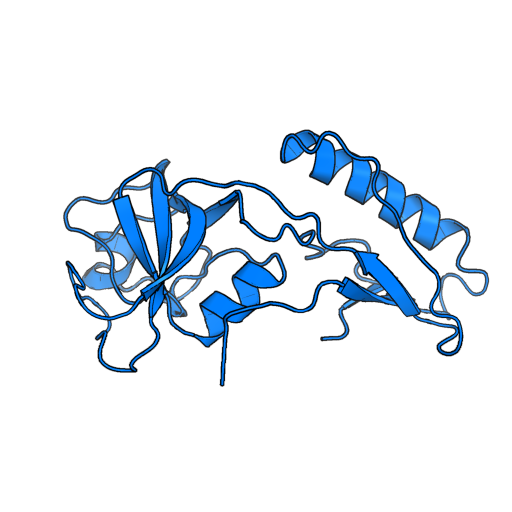9 -6.866 1.00 85.44 166 CYS A C 1
ATOM 1297 O O . CYS A 1 166 ? 6.856 1.916 -6.783 1.00 85.44 166 CYS A O 1
ATOM 1299 N N . LEU A 1 167 ? 5.154 1.091 -8.004 1.00 83.25 167 LEU A N 1
ATOM 1300 C CA . LEU A 1 167 ? 5.546 1.706 -9.276 1.00 83.25 167 LEU A CA 1
ATOM 1301 C C . LEU A 1 167 ? 4.581 2.821 -9.696 1.00 83.25 167 LEU A C 1
ATOM 1303 O O . LEU A 1 167 ? 4.490 3.164 -10.874 1.00 83.25 167 LEU A O 1
ATOM 1307 N N . ASP A 1 168 ? 3.836 3.374 -8.738 1.00 82.19 168 ASP A N 1
ATOM 1308 C CA . ASP A 1 168 ? 2.936 4.494 -8.990 1.00 82.19 168 ASP A CA 1
ATOM 1309 C C . ASP A 1 168 ? 3.722 5.726 -9.457 1.00 82.19 168 ASP A C 1
ATOM 1311 O O . ASP A 1 168 ? 4.703 6.126 -8.829 1.00 82.19 168 ASP A O 1
ATOM 1315 N N . ASN A 1 169 ? 3.296 6.313 -10.579 1.00 80.69 169 ASN A N 1
ATOM 1316 C CA . ASN A 1 169 ? 3.962 7.431 -11.258 1.00 80.69 169 ASN A CA 1
ATOM 1317 C C . ASN A 1 169 ? 5.453 7.214 -11.591 1.00 80.69 169 ASN A C 1
ATOM 1319 O O . ASN A 1 169 ? 6.183 8.174 -11.848 1.00 80.69 169 ASN A O 1
ATOM 1323 N N . VAL A 1 170 ? 5.919 5.964 -11.637 1.00 84.56 170 VAL A N 1
ATOM 1324 C CA . VAL A 1 170 ? 7.272 5.636 -12.096 1.00 84.56 170 VAL A CA 1
ATOM 1325 C C . VAL A 1 170 ? 7.248 5.528 -13.614 1.00 84.56 170 VAL A C 1
ATOM 1327 O O . VAL A 1 170 ? 6.572 4.662 -14.153 1.00 84.56 170 VAL A O 1
ATOM 1330 N N . LEU A 1 171 ? 7.991 6.400 -14.304 1.00 86.81 171 LEU A N 1
ATOM 1331 C CA . LEU A 1 171 ? 8.112 6.416 -15.771 1.00 86.81 171 LEU A CA 1
ATOM 1332 C C . LEU A 1 171 ? 6.746 6.319 -16.502 1.00 86.81 171 LEU A C 1
ATOM 1334 O O . LEU A 1 171 ? 6.569 5.427 -17.336 1.00 86.81 171 LEU A O 1
ATOM 1338 N N . PRO A 1 172 ? 5.786 7.218 -16.212 1.00 85.50 172 PRO A N 1
ATOM 1339 C CA . PRO A 1 172 ? 4.368 7.046 -16.557 1.00 85.50 172 PRO A CA 1
ATOM 1340 C C . PRO A 1 172 ? 4.092 6.871 -18.057 1.00 85.50 172 PRO A C 1
ATOM 1342 O O . PRO A 1 172 ? 3.166 6.159 -18.430 1.00 85.50 172 PRO A O 1
ATOM 1345 N N . ASP A 1 173 ? 4.916 7.462 -18.924 1.00 87.75 173 ASP A N 1
ATOM 1346 C CA . ASP A 1 173 ? 4.760 7.335 -20.380 1.00 87.75 173 ASP A CA 1
ATOM 1347 C C . ASP A 1 173 ? 5.441 6.076 -20.946 1.00 87.75 173 ASP A C 1
ATOM 1349 O O . ASP A 1 173 ? 5.133 5.620 -22.053 1.00 87.75 173 ASP A O 1
ATOM 1353 N N . LYS A 1 174 ? 6.386 5.502 -20.190 1.00 86.81 174 LYS A N 1
ATOM 1354 C CA . LYS A 1 174 ? 7.272 4.422 -20.641 1.00 86.81 174 LYS A CA 1
ATOM 1355 C C . LYS A 1 174 ? 6.849 3.044 -20.147 1.00 86.81 174 LYS A C 1
ATOM 1357 O O . LYS A 1 174 ? 7.180 2.058 -20.805 1.00 86.81 174 LYS A O 1
ATOM 1362 N N . ILE A 1 175 ? 6.169 2.949 -19.005 1.00 88.69 175 ILE A N 1
ATOM 1363 C CA . ILE A 1 175 ? 5.810 1.665 -18.400 1.00 88.69 175 ILE A CA 1
ATOM 1364 C C . ILE A 1 175 ? 4.348 1.614 -17.969 1.00 88.69 175 ILE A C 1
ATOM 1366 O O . ILE A 1 175 ? 3.766 2.603 -17.541 1.00 88.69 175 ILE A O 1
ATOM 1370 N N . PHE A 1 176 ? 3.774 0.417 -18.035 1.00 88.31 176 PHE A N 1
ATOM 1371 C CA . PHE A 1 176 ? 2.432 0.123 -17.554 1.00 88.31 176 PHE A CA 1
ATOM 1372 C C . PHE A 1 176 ? 2.474 -1.119 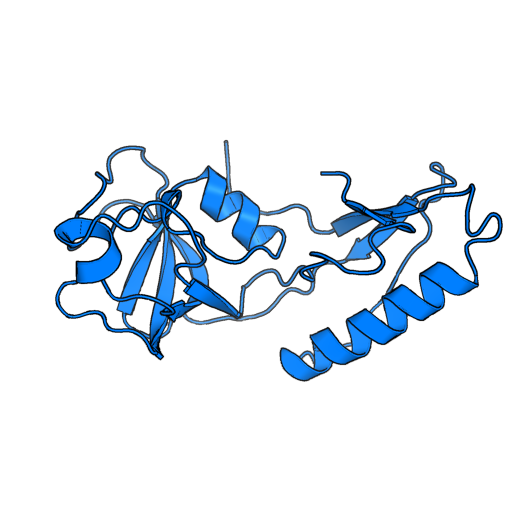-16.672 1.00 88.31 176 PHE A C 1
ATOM 1374 O O . PHE A 1 176 ? 2.984 -2.160 -17.088 1.00 88.31 176 PHE A O 1
ATOM 1381 N N . MET A 1 177 ? 1.910 -1.043 -15.467 1.00 83.56 177 MET A N 1
ATOM 1382 C CA . MET A 1 177 ? 1.699 -2.241 -14.656 1.00 83.56 177 MET A CA 1
ATOM 1383 C C . MET A 1 177 ? 0.639 -3.123 -15.321 1.00 83.56 177 MET A C 1
ATOM 1385 O O . MET A 1 177 ? -0.453 -2.653 -15.640 1.00 83.56 177 MET A O 1
ATOM 1389 N N . GLN A 1 178 ? 0.959 -4.400 -15.521 1.00 72.31 178 GLN A N 1
ATOM 1390 C CA . GLN A 1 178 ? -0.012 -5.413 -15.927 1.00 72.31 178 GLN A CA 1
ATOM 1391 C C . GLN A 1 178 ? -0.194 -6.366 -14.754 1.00 72.31 178 GLN A C 1
ATOM 1393 O O . GLN A 1 178 ? 0.788 -6.928 -14.270 1.00 72.31 178 GLN A O 1
ATOM 1398 N N . VAL A 1 179 ? -1.430 -6.466 -14.262 1.00 56.25 179 VAL A N 1
ATOM 1399 C CA . VAL A 1 179 ? -1.815 -7.261 -13.084 1.00 56.25 179 VAL A CA 1
ATOM 1400 C C . VAL A 1 179 ? -2.439 -8.582 -13.491 1.00 56.25 179 VAL A C 1
ATOM 1402 O O . VAL A 1 179 ? -3.172 -8.577 -14.504 1.00 56.25 179 VAL A O 1
#

Radius of gyration: 17.64 Å; Cα contacts (8 Å, |Δi|>4): 360; chains: 1; bounding box: 38×32×49 Å

InterPro domains:
  IPR015947 PUA-like superfamily [SSF88697] (73-159)
  IPR036974 PUA domain superfamily [G3DSA:2.30.130.10] (64-160)

Sequence (179 aa):
MSILLPPLFTTIRVNKLIDPEKKNIEKEIKSHLQQVYKEHQLHVEPTVYRHAILEDVCVIPSVRRSVKPNGKVVLVDQLCGMAILRGADVFVPGVLCMPKGLKKKDDVAVYVHVSGKCLKGMLKFEGEKMFVGNATALVSRDDIFKSKIQKGAALKMKETPFFAPCLDNVLPDKIFMQV

Solvent-accessible surface area (backbone atoms only — not comparable to full-atom values): 10090 Å² total; per-residue (Å²): 134,84,80,87,65,61,76,62,51,51,42,33,38,48,37,53,92,82,44,76,82,43,66,63,59,54,51,52,51,45,55,51,42,46,53,53,30,56,76,62,71,47,96,64,83,74,61,79,41,73,43,94,80,49,87,47,33,37,38,30,69,41,48,78,48,94,69,78,84,44,68,53,64,32,31,25,36,55,69,47,39,57,39,37,44,58,26,42,63,42,39,40,75,37,55,25,28,43,34,84,90,44,42,55,71,38,52,21,16,36,26,23,48,72,76,84,76,78,52,74,71,31,56,76,82,88,70,69,62,44,84,60,30,29,28,33,25,65,43,31,43,55,43,50,72,69,69,56,51,68,70,58,70,29,30,48,68,66,47,36,42,47,38,34,77,65,63,80,82,50,57,66,87,46,44,42,83,54,130

Secondary structure (DSSP, 8-state):
---SS--SEEEEEE-TTT-TT-HHHHHHHHHHHHHHHHHTT--S----EE-SS-TTEEEEEPEE------SEEEEE-HHHHHHHTTTPPEEGGGEEE--TT--TT-EEEEEEE-SS---TTBS---S-EEEEEEEEESS-HHHHHTS---SSEEEEEEE-SEE----TTSSTTTEEEE-

pLDDT: mean 89.92, std 8.14, range [46.12, 98.19]

Nearest PDB structures (foldseek):
  5wwt-assembly2_B  TM=9.109E-01  e=1.124E-16  Homo sapiens
  5wws-assembly2_B  TM=9.102E-01  e=1.342E-16  Homo sapiens
  5wwr-assembly2_B  TM=9.117E-01  e=2.421E-16  Homo sapiens
  5wwt-assembly1_A  TM=9.115E-01  e=2.568E-16  Homo sapiens
  5wwq-assembly2_B  TM=9.062E-01  e=1.602E-16  Homo sapiens